Protein AF-A0A9D1I3P9-F1 (afdb_monomer)

Structure (mmCIF, N/CA/C/O backbone):
data_AF-A0A9D1I3P9-F1
#
_entry.id   AF-A0A9D1I3P9-F1
#
loop_
_atom_site.group_PDB
_atom_site.id
_atom_site.type_symbol
_atom_site.label_atom_id
_atom_site.label_alt_id
_atom_site.label_comp_id
_atom_site.label_asym_id
_atom_site.label_entity_id
_atom_site.label_seq_id
_atom_site.pdbx_PDB_ins_code
_atom_site.Cartn_x
_atom_site.Cartn_y
_atom_site.Cartn_z
_atom_site.occupancy
_atom_site.B_iso_or_equiv
_atom_site.auth_seq_id
_atom_site.auth_comp_id
_atom_site.auth_asym_id
_atom_site.auth_atom_id
_atom_site.pdbx_PDB_model_num
ATOM 1 N N . MET A 1 1 ? -16.041 -28.653 21.728 1.00 76.50 1 MET A N 1
ATOM 2 C CA . MET A 1 1 ? -14.945 -28.643 22.727 1.00 76.50 1 MET A CA 1
ATOM 3 C C . MET A 1 1 ? -15.223 -27.530 23.722 1.00 76.50 1 MET A C 1
ATOM 5 O O . MET A 1 1 ? -15.508 -26.423 23.285 1.00 76.50 1 MET A O 1
ATOM 9 N N . THR A 1 2 ? -15.196 -27.810 25.022 1.00 87.06 2 THR A N 1
ATOM 10 C CA . THR A 1 2 ? -15.455 -26.803 26.064 1.00 87.06 2 THR A CA 1
ATOM 11 C C . THR A 1 2 ? -14.180 -26.018 26.360 1.00 87.06 2 THR A C 1
ATOM 13 O O . THR A 1 2 ? -13.112 -26.609 26.495 1.00 87.06 2 THR A O 1
ATOM 16 N N . MET A 1 3 ? -14.285 -24.696 26.446 1.00 88.31 3 MET A N 1
ATOM 17 C CA . MET A 1 3 ? -13.197 -23.778 26.776 1.00 88.31 3 MET A CA 1
ATOM 18 C C . MET A 1 3 ? -13.404 -23.221 28.180 1.00 88.31 3 MET A C 1
ATOM 20 O O . MET A 1 3 ? -14.520 -22.846 28.537 1.00 88.31 3 MET A O 1
ATOM 24 N N . THR A 1 4 ? -12.328 -23.121 28.958 1.00 92.00 4 THR A N 1
ATOM 25 C CA . THR A 1 4 ? -12.325 -22.435 30.257 1.00 92.00 4 THR A CA 1
ATOM 26 C C . THR A 1 4 ? -11.797 -21.018 30.076 1.00 92.00 4 THR A C 1
ATOM 28 O O . THR A 1 4 ? -10.795 -20.802 29.395 1.00 92.00 4 THR A O 1
ATOM 31 N N . ARG A 1 5 ? -12.462 -20.035 30.684 1.00 89.06 5 ARG A N 1
ATOM 32 C CA . ARG A 1 5 ? -12.082 -18.624 30.615 1.00 89.06 5 ARG A CA 1
ATOM 33 C C . ARG A 1 5 ? -12.236 -17.944 31.964 1.00 89.06 5 ARG A C 1
ATOM 35 O O . ARG A 1 5 ? -13.214 -18.154 32.675 1.00 89.06 5 ARG A O 1
ATOM 42 N N . LYS A 1 6 ? -11.289 -17.063 32.276 1.00 93.00 6 LYS A N 1
ATOM 43 C CA . LYS A 1 6 ? -11.335 -16.181 33.441 1.00 93.00 6 LYS A CA 1
ATOM 44 C C . LYS A 1 6 ? -11.937 -14.832 33.051 1.00 93.00 6 LYS A C 1
ATOM 46 O O . LYS A 1 6 ? -11.441 -14.171 32.143 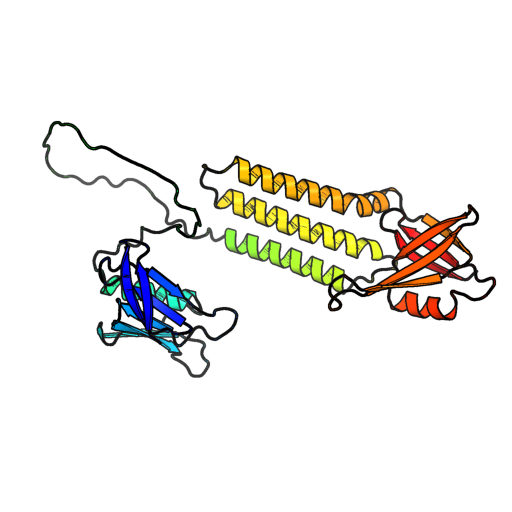1.00 93.00 6 LYS A O 1
ATOM 51 N N . CYS A 1 7 ? -13.009 -14.430 33.729 1.00 89.31 7 CYS A N 1
ATOM 52 C CA . CYS A 1 7 ? -13.694 -13.164 33.481 1.00 89.31 7 CYS A CA 1
ATOM 53 C C . CYS A 1 7 ? -12.759 -11.967 33.698 1.00 89.31 7 CYS A C 1
ATOM 55 O O . CYS A 1 7 ? -12.186 -11.820 34.780 1.00 89.31 7 CYS A O 1
ATOM 57 N N . ARG A 1 8 ? -12.694 -11.054 32.722 1.00 88.75 8 ARG A N 1
ATOM 58 C CA . ARG A 1 8 ? -11.855 -9.842 32.769 1.00 88.75 8 ARG A CA 1
ATOM 59 C C . ARG A 1 8 ? -12.300 -8.809 33.810 1.00 88.75 8 ARG A C 1
ATOM 61 O O . ARG A 1 8 ? -11.549 -7.888 34.101 1.00 88.75 8 ARG A O 1
ATOM 68 N N . PHE A 1 9 ? -13.509 -8.944 34.362 1.00 89.00 9 PHE A N 1
ATOM 69 C CA . PHE A 1 9 ? -14.097 -7.965 35.290 1.00 89.00 9 PHE A CA 1
ATOM 70 C C . PHE A 1 9 ? -14.047 -8.387 36.754 1.00 89.00 9 PHE A C 1
ATOM 72 O O . PHE A 1 9 ? -13.808 -7.552 37.615 1.00 89.00 9 PHE A O 1
ATOM 79 N N . CYS A 1 10 ? -14.314 -9.660 37.053 1.00 90.50 10 CYS A N 1
ATOM 80 C CA . CYS A 1 10 ? -14.396 -10.150 38.435 1.00 90.50 10 CYS A CA 1
ATOM 81 C C . CYS A 1 10 ? -13.489 -11.352 38.713 1.00 90.50 10 CYS A C 1
ATOM 83 O O . CYS A 1 10 ? -13.579 -11.942 39.787 1.00 90.50 10 CYS A O 1
ATOM 85 N N . GLY A 1 11 ? -12.677 -11.767 37.734 1.00 89.38 11 GLY A N 1
ATOM 86 C CA . GLY A 1 11 ? -11.730 -12.872 37.874 1.00 89.38 11 GLY A CA 1
ATOM 87 C C . GLY A 1 11 ? -12.364 -14.257 38.022 1.00 89.38 11 GLY A C 1
ATOM 88 O O . GLY A 1 11 ? -11.644 -15.217 38.259 1.00 89.38 11 GLY A O 1
ATOM 89 N N . THR A 1 12 ? -13.688 -14.383 37.902 1.00 92.06 12 THR A N 1
ATOM 90 C CA . THR A 1 12 ? -14.383 -15.673 38.009 1.00 92.06 12 THR A CA 1
ATOM 91 C C . THR A 1 12 ? -14.130 -16.524 36.781 1.00 92.06 12 THR A C 1
ATOM 93 O O . THR A 1 12 ? -14.321 -16.056 35.659 1.00 92.06 12 THR A O 1
ATOM 96 N N . GLU A 1 13 ? -13.738 -17.771 37.002 1.00 93.81 13 GLU A N 1
ATOM 97 C CA . GLU A 1 13 ? -13.575 -18.760 35.946 1.00 93.81 13 GLU A CA 1
ATOM 98 C C . GLU A 1 13 ? -14.920 -19.381 35.580 1.00 93.81 13 GLU A C 1
ATOM 100 O O . GLU A 1 13 ? -15.750 -19.681 36.439 1.00 93.81 13 GLU A O 1
ATOM 105 N N . TYR A 1 14 ? -15.158 -19.524 34.284 1.00 93.06 14 TYR A N 1
ATOM 106 C CA . TYR A 1 14 ? -16.355 -20.141 33.743 1.00 93.06 14 TYR A CA 1
ATOM 107 C C . TYR A 1 14 ? -16.028 -20.850 32.430 1.00 93.06 14 TYR A C 1
ATOM 109 O O . TYR A 1 14 ? -15.010 -20.587 31.790 1.00 93.06 14 TYR A O 1
ATOM 117 N N . GLN A 1 15 ? -16.900 -21.772 32.043 1.00 92.44 15 GLN A N 1
ATOM 118 C CA . GLN A 1 15 ? -16.740 -22.584 30.843 1.00 92.44 15 GLN A CA 1
ATOM 119 C C . GLN A 1 15 ? -17.798 -22.230 29.808 1.00 92.44 15 GLN A C 1
ATOM 121 O O . GLN A 1 15 ? -18.896 -21.853 30.195 1.00 92.44 15 GLN A O 1
ATOM 126 N N . TYR A 1 16 ? -17.483 -22.377 28.524 1.00 90.94 16 TYR A N 1
ATOM 127 C CA . TYR A 1 16 ? -18.416 -22.227 27.403 1.00 90.94 16 TYR A CA 1
ATOM 128 C C . TYR A 1 16 ? -18.004 -23.160 26.255 1.00 90.94 16 TYR A C 1
ATOM 130 O O . TYR A 1 16 ? -16.871 -23.645 26.224 1.00 90.94 16 TYR A O 1
ATOM 138 N N . GLU A 1 17 ? -18.897 -23.444 25.308 1.00 89.56 17 GLU A N 1
ATOM 139 C CA . GLU A 1 17 ? -18.523 -24.245 24.135 1.00 89.56 17 GLU A CA 1
ATOM 140 C C . GLU A 1 17 ? -17.781 -23.396 23.102 1.00 89.56 17 GLU A C 1
ATOM 142 O O . GLU A 1 17 ? -18.234 -22.311 22.737 1.00 89.56 17 GLU A O 1
ATOM 147 N N . ASN A 1 18 ? -16.666 -23.919 22.589 1.00 86.06 18 ASN A N 1
ATOM 148 C CA . ASN A 1 18 ? -15.940 -23.289 21.497 1.00 86.06 18 ASN A CA 1
ATOM 149 C C . ASN A 1 18 ? -16.794 -23.271 20.223 1.00 86.06 18 ASN A C 1
ATOM 151 O O . ASN A 1 18 ? -17.285 -24.319 19.791 1.00 86.06 18 ASN A O 1
ATOM 155 N N . PHE A 1 19 ? -16.937 -22.096 19.619 1.00 87.38 19 PHE A N 1
ATOM 156 C CA . PHE A 1 19 ? -17.659 -21.887 18.371 1.00 87.38 19 PHE A CA 1
ATOM 157 C C . PHE A 1 19 ? -17.029 -20.705 17.613 1.00 87.38 19 PHE A C 1
ATOM 159 O O . PHE A 1 19 ? -16.582 -19.771 18.284 1.00 87.38 19 PHE A O 1
ATOM 166 N N . PRO A 1 20 ? -17.005 -20.705 16.262 1.00 85.06 20 PRO A N 1
ATOM 167 C CA . PRO A 1 20 ? -16.367 -19.642 15.471 1.00 85.06 20 PRO A CA 1
ATOM 168 C C . PRO A 1 20 ? -16.851 -18.231 15.825 1.00 85.06 20 PRO A C 1
ATOM 170 O O . PRO A 1 20 ? -16.055 -17.315 16.024 1.00 85.06 20 PRO A O 1
ATOM 173 N N . ASN A 1 21 ? -18.169 -18.079 15.997 1.00 91.69 21 ASN A N 1
ATOM 174 C CA . ASN A 1 21 ? -18.783 -16.835 16.446 1.00 91.69 21 ASN A CA 1
ATOM 175 C C . ASN A 1 21 ? -19.467 -17.059 17.797 1.00 91.69 21 ASN A C 1
ATOM 177 O O . ASN A 1 21 ? -20.471 -17.773 17.895 1.00 91.69 21 ASN A O 1
ATOM 181 N N . VAL A 1 22 ? -18.945 -16.443 18.854 1.00 93.75 22 VAL A N 1
ATOM 182 C CA . VAL A 1 22 ? -19.446 -16.641 20.216 1.00 93.75 22 VAL A CA 1
ATOM 183 C C . VAL A 1 22 ? -19.371 -15.368 21.052 1.00 93.75 22 VAL A C 1
ATOM 185 O O . VAL A 1 22 ? -18.371 -14.651 21.060 1.00 93.75 22 VAL A O 1
ATOM 188 N N . ILE A 1 23 ? -20.439 -15.108 21.799 1.00 94.50 23 ILE A N 1
ATOM 189 C CA . ILE A 1 23 ? -20.523 -14.060 22.816 1.00 94.50 23 ILE A CA 1
ATOM 190 C C . ILE A 1 23 ? -20.647 -14.741 24.176 1.00 94.50 23 ILE A C 1
ATOM 192 O O . ILE A 1 23 ? -21.452 -15.656 24.343 1.00 94.50 23 ILE A O 1
ATOM 196 N N . THR A 1 24 ? -19.882 -14.294 25.169 1.00 94.19 24 THR A N 1
ATOM 197 C CA . THR A 1 24 ? -19.977 -14.824 26.534 1.00 94.19 24 THR A CA 1
ATOM 198 C C . THR A 1 24 ? -20.226 -13.721 27.555 1.00 94.19 24 THR A C 1
ATOM 200 O O . THR A 1 24 ? -19.611 -12.651 27.540 1.00 94.19 24 THR A O 1
ATOM 203 N N . PHE A 1 25 ? -21.116 -14.018 28.493 1.00 94.06 25 PHE A N 1
ATOM 204 C CA . PHE A 1 25 ? -21.402 -13.241 29.685 1.00 94.06 25 PHE A CA 1
ATOM 205 C C . PHE A 1 25 ? -20.890 -13.990 30.909 1.00 94.06 25 PHE A C 1
ATOM 207 O O . PHE A 1 25 ? -21.045 -15.209 31.034 1.00 94.06 25 PHE A O 1
ATOM 214 N N . CYS A 1 26 ? -20.285 -13.256 31.840 1.00 92.69 26 CYS A N 1
ATOM 215 C CA . CYS A 1 26 ? -19.830 -13.851 33.085 1.00 92.69 26 CYS A CA 1
ATOM 216 C C . CYS A 1 26 ? -21.035 -14.265 33.948 1.00 92.69 26 CYS A C 1
ATOM 218 O O . CYS A 1 26 ? -21.882 -13.418 34.230 1.00 92.69 26 CYS A O 1
ATOM 220 N N . PRO A 1 27 ? -21.097 -15.505 34.463 1.00 92.62 27 PRO A N 1
ATOM 221 C CA . PRO A 1 27 ? -22.217 -15.943 35.298 1.00 92.62 27 PRO A CA 1
ATOM 222 C C . 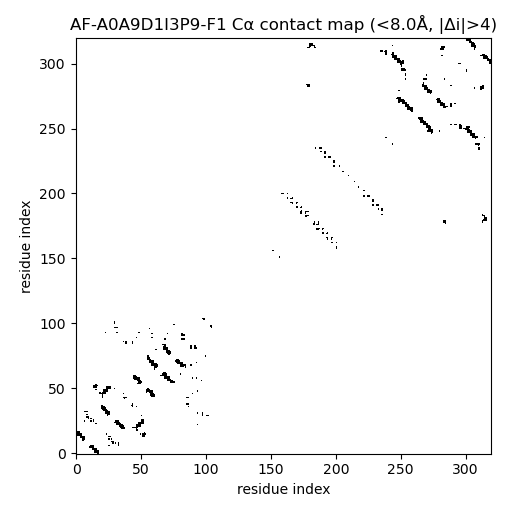PRO A 1 27 ? -22.282 -15.213 36.650 1.00 92.62 27 PRO A C 1
ATOM 224 O O . PRO A 1 27 ? -23.353 -15.118 37.241 1.00 92.62 27 PRO A O 1
ATOM 227 N N . LYS A 1 28 ? -21.153 -14.670 37.137 1.00 90.50 28 LYS A N 1
ATOM 228 C CA . LYS A 1 28 ? -21.083 -13.952 38.419 1.00 90.50 28 LYS A CA 1
ATOM 229 C C . LYS A 1 28 ? -21.436 -12.475 38.280 1.00 90.50 28 LYS A C 1
ATOM 231 O O . LYS A 1 28 ? -22.394 -12.015 38.884 1.00 90.50 28 LYS A O 1
ATOM 236 N N . CYS A 1 29 ? -20.656 -11.720 37.506 1.00 89.81 29 CYS A N 1
ATOM 237 C CA . CYS A 1 29 ? -20.856 -10.273 37.391 1.00 89.81 29 CYS A CA 1
ATOM 238 C C . CYS A 1 29 ? -21.799 -9.872 36.256 1.00 89.81 29 CYS A C 1
ATOM 240 O O . CYS A 1 29 ? -22.045 -8.681 36.096 1.00 89.81 29 CYS A O 1
ATOM 242 N N . ARG A 1 30 ? -22.287 -10.832 35.452 1.00 88.69 30 ARG A N 1
ATOM 243 C CA . ARG A 1 30 ? -23.269 -10.638 34.367 1.00 88.69 30 ARG A CA 1
ATOM 244 C C . ARG A 1 30 ? -22.845 -9.671 33.257 1.00 88.69 30 ARG A C 1
ATOM 246 O O . ARG A 1 30 ? -23.585 -9.420 32.315 1.00 88.69 30 ARG A O 1
ATOM 253 N N . LYS A 1 31 ? -21.612 -9.176 33.329 1.00 89.06 31 LYS A N 1
ATOM 254 C CA . LYS A 1 31 ? -20.967 -8.340 32.327 1.00 89.06 31 LYS A CA 1
ATOM 255 C C . LYS A 1 31 ? -20.565 -9.203 31.124 1.00 89.06 31 LYS A C 1
ATOM 257 O O . LYS A 1 31 ? -20.038 -10.303 31.307 1.00 89.06 31 LYS A O 1
ATOM 262 N N . GLN A 1 32 ? -20.757 -8.678 29.912 1.00 92.69 32 GLN A N 1
ATOM 263 C CA . GLN A 1 32 ? -20.197 -9.274 28.696 1.00 92.69 32 GLN A CA 1
ATOM 264 C C . GLN A 1 32 ? -18.675 -9.347 28.829 1.00 92.69 32 GLN A C 1
ATOM 266 O O . GLN A 1 32 ? -18.030 -8.336 29.129 1.00 92.69 32 GLN A O 1
ATOM 271 N N . ASP A 1 33 ? -18.114 -10.537 28.640 1.00 89.88 33 ASP A N 1
ATOM 272 C CA . ASP A 1 33 ? -16.693 -10.815 28.826 1.00 89.88 33 ASP A CA 1
ATOM 273 C C . ASP A 1 33 ? -15.962 -11.152 27.525 1.00 89.88 33 ASP A C 1
ATOM 275 O O . ASP A 1 33 ? -14.783 -10.814 27.398 1.00 89.88 33 ASP A O 1
ATOM 279 N N . LEU A 1 34 ? -16.630 -11.744 26.538 1.00 90.00 34 LEU A N 1
ATOM 280 C CA . LEU A 1 34 ? -16.058 -12.007 25.218 1.00 90.00 34 LEU A CA 1
ATOM 281 C C . LEU A 1 34 ? -17.097 -11.760 24.127 1.00 90.00 34 LEU A C 1
ATOM 283 O O . LEU A 1 34 ? -18.273 -12.066 24.296 1.00 90.00 34 LEU A O 1
ATOM 287 N N . LEU A 1 35 ? -16.627 -11.232 23.004 1.00 90.50 35 LEU A N 1
ATOM 288 C 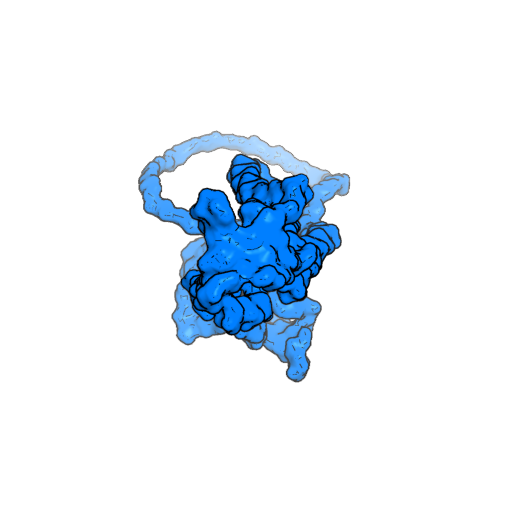CA . LEU A 1 35 ? -17.254 -11.366 21.699 1.00 90.50 35 LEU A CA 1
ATOM 289 C C . LEU A 1 35 ? -16.130 -11.791 20.759 1.00 90.50 35 LEU A C 1
ATOM 291 O O . LEU A 1 35 ? -15.127 -11.088 20.643 1.00 90.50 35 LEU A O 1
ATOM 295 N N . MET A 1 36 ? -16.269 -12.971 20.176 1.00 87.12 36 MET A N 1
ATOM 296 C CA . MET A 1 36 ? -15.350 -13.542 19.203 1.00 87.12 36 MET A CA 1
ATOM 297 C C . MET A 1 36 ? -16.133 -13.783 17.919 1.00 87.12 36 MET A C 1
ATOM 299 O O . MET A 1 36 ? -17.230 -14.336 17.966 1.00 87.12 36 MET A O 1
ATOM 303 N N . CYS A 1 37 ? -15.592 -13.321 16.796 1.00 85.19 37 CYS A N 1
ATOM 304 C CA . CYS A 1 37 ? -16.190 -13.486 15.481 1.00 85.19 37 CYS A CA 1
ATOM 305 C C . CYS A 1 37 ? -15.082 -13.571 14.431 1.00 85.19 37 CYS A C 1
ATOM 307 O O . CYS A 1 37 ? -14.135 -12.784 14.477 1.00 85.19 37 CYS A O 1
ATOM 309 N N . GLU A 1 38 ? -15.220 -14.479 13.468 1.00 78.31 38 GLU A N 1
ATOM 310 C CA . GLU A 1 38 ? -14.299 -14.641 12.331 1.00 78.31 38 GLU A CA 1
ATOM 311 C C . GLU A 1 38 ? -14.550 -13.614 11.208 1.00 78.31 38 GLU A C 1
ATOM 313 O O . GLU A 1 38 ? -14.348 -13.886 10.021 1.00 78.31 38 GLU A O 1
ATOM 318 N N . TYR A 1 39 ? -15.012 -12.414 11.567 1.00 60.75 39 TYR A N 1
ATOM 319 C CA . TYR A 1 39 ? -15.316 -11.353 10.613 1.00 60.75 39 TYR A CA 1
ATOM 320 C C . TYR A 1 39 ? -14.088 -11.016 9.752 1.00 60.75 39 TYR A C 1
ATOM 322 O O . TYR A 1 39 ? -13.026 -10.671 10.273 1.00 60.75 39 TYR A O 1
ATOM 330 N N . GLY A 1 40 ? -14.244 -11.128 8.429 1.00 58.72 40 GLY A N 1
ATOM 331 C CA . GLY A 1 40 ? -13.170 -10.969 7.439 1.00 58.72 40 GLY A CA 1
ATOM 332 C C . GLY A 1 40 ? -12.614 -12.284 6.875 1.00 58.72 40 GLY A C 1
ATOM 333 O O . GLY A 1 40 ? -11.961 -12.246 5.837 1.00 58.72 40 GLY A O 1
ATOM 334 N N . TYR A 1 41 ? -12.918 -13.427 7.499 1.00 58.91 41 TYR A N 1
ATOM 335 C CA . TYR A 1 41 ? -12.529 -14.766 7.029 1.00 58.91 41 TYR A CA 1
ATOM 336 C C . TYR A 1 41 ? -13.729 -15.704 6.806 1.00 58.91 41 TYR A C 1
ATOM 338 O O . TYR A 1 41 ? -13.632 -16.625 5.999 1.00 58.91 41 TYR A O 1
ATOM 346 N N . GLY A 1 42 ? -14.871 -15.455 7.461 1.00 66.69 42 GLY A N 1
ATOM 347 C CA . GLY A 1 42 ? -16.081 -16.274 7.345 1.00 66.69 42 GLY A CA 1
ATOM 348 C C . GLY A 1 42 ? -17.384 -15.530 7.688 1.00 66.69 42 GLY A C 1
ATOM 349 O O . GLY A 1 42 ? -17.361 -14.331 7.989 1.00 66.69 42 GLY A O 1
ATOM 350 N N . PRO A 1 43 ? -18.544 -16.215 7.617 1.00 74.88 43 PRO A N 1
ATOM 351 C CA . PRO A 1 43 ? -19.842 -15.632 7.947 1.00 74.88 43 PRO A CA 1
ATOM 352 C C . PRO A 1 43 ? -19.953 -15.332 9.449 1.00 74.88 43 PRO A C 1
ATOM 354 O O . PRO A 1 43 ? -19.509 -16.112 10.289 1.00 74.88 43 PRO A O 1
ATOM 357 N N . VAL A 1 44 ? -20.591 -14.211 9.804 1.00 83.06 44 VAL A N 1
ATOM 358 C CA . VAL A 1 44 ? -20.755 -13.786 11.213 1.00 83.06 44 VAL A CA 1
ATOM 359 C C . VAL A 1 44 ? -21.862 -14.544 11.956 1.00 83.06 44 VAL A C 1
ATOM 361 O O . VAL A 1 44 ? -21.931 -14.505 13.184 1.00 83.06 44 VAL A O 1
ATOM 364 N N . ALA A 1 45 ? -22.736 -15.230 11.216 1.00 86.88 45 ALA A N 1
ATOM 365 C CA . ALA A 1 45 ? -23.793 -16.081 11.742 1.00 86.88 45 ALA A CA 1
ATOM 366 C C . ALA A 1 45 ? -23.601 -17.532 11.246 1.00 86.88 45 ALA A C 1
ATOM 368 O O . ALA A 1 45 ? -23.133 -17.733 10.126 1.00 86.88 45 ALA A O 1
ATOM 369 N N . PRO A 1 46 ? -23.960 -18.549 12.050 1.00 91.69 46 PRO A N 1
ATOM 370 C CA . PRO A 1 46 ? -24.598 -18.435 13.360 1.00 91.69 46 PRO A CA 1
ATOM 371 C C . PRO A 1 46 ? -23.633 -17.960 14.458 1.00 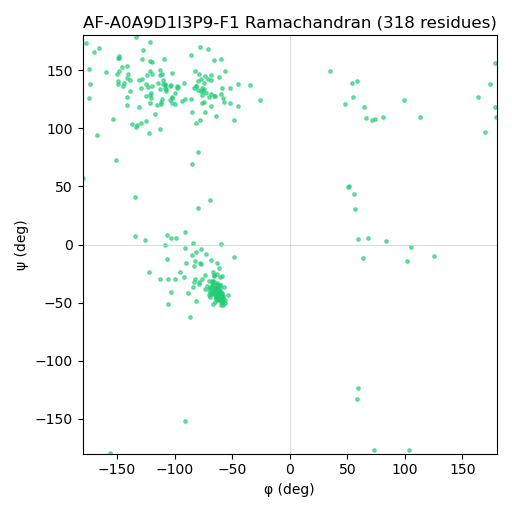91.69 46 PRO A C 1
ATOM 373 O O . PRO A 1 46 ? -22.459 -18.326 14.453 1.00 91.69 46 PRO A O 1
ATOM 376 N N . CYS A 1 47 ? -24.133 -17.172 15.413 1.00 94.50 47 CYS A N 1
ATOM 377 C CA . CYS A 1 47 ? -23.390 -16.752 16.606 1.00 94.50 47 CYS A CA 1
ATOM 378 C C . CYS A 1 47 ? -24.121 -17.187 17.879 1.00 94.50 47 CYS A C 1
A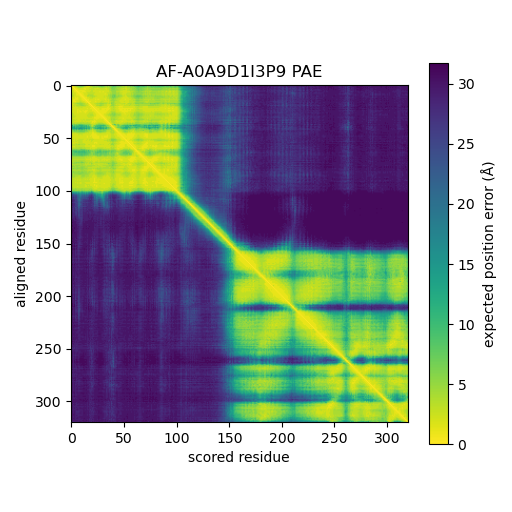TOM 380 O O . CYS A 1 47 ? -25.314 -16.932 18.038 1.00 94.50 47 CYS A O 1
ATOM 382 N N . ARG A 1 48 ? -23.410 -17.855 18.791 1.00 94.81 48 ARG A N 1
ATOM 383 C CA . ARG A 1 48 ? -23.968 -18.374 20.049 1.00 94.81 48 ARG A CA 1
ATOM 384 C C . ARG A 1 48 ? -23.685 -17.423 21.206 1.00 94.81 48 ARG A C 1
ATOM 386 O O . ARG A 1 48 ? -22.559 -16.957 21.356 1.00 94.81 48 ARG A O 1
ATOM 393 N N . ILE A 1 49 ? -24.678 -17.176 22.054 1.00 95.50 49 ILE A N 1
ATOM 394 C CA . ILE A 1 49 ? -24.555 -16.313 23.233 1.00 95.50 49 ILE A CA 1
ATOM 395 C C . ILE A 1 49 ? -24.670 -17.158 24.500 1.00 95.50 49 ILE A C 1
ATOM 397 O O . ILE A 1 49 ? -25.702 -17.785 24.731 1.00 95.50 49 ILE A O 1
ATOM 401 N N . TYR A 1 50 ? -23.637 -17.139 25.340 1.00 94.88 50 TYR A N 1
ATOM 402 C CA . TYR A 1 50 ? -23.569 -17.908 26.583 1.00 94.88 50 TYR A CA 1
ATOM 403 C C . TYR A 1 50 ? -23.583 -17.027 27.835 1.00 94.88 50 TYR A C 1
ATOM 405 O O . TYR A 1 50 ? -22.970 -15.961 27.859 1.00 94.88 50 TYR A O 1
ATOM 413 N N . LEU A 1 51 ? -24.201 -17.515 28.911 1.00 92.31 51 LEU A N 1
ATOM 414 C CA . LEU A 1 51 ? -24.032 -17.034 30.283 1.00 92.31 51 LEU A CA 1
ATOM 415 C C . LEU A 1 51 ? -23.335 -18.130 31.094 1.00 92.31 51 LEU A C 1
ATOM 417 O O . LEU A 1 51 ? -23.951 -19.107 31.522 1.00 92.31 51 LEU A O 1
ATOM 421 N N . GLY A 1 52 ? -22.021 -18.005 31.279 1.00 90.12 52 GLY A N 1
ATOM 422 C CA . GLY A 1 52 ? -21.217 -19.143 31.722 1.00 90.12 52 GLY A CA 1
ATOM 423 C C . GLY A 1 52 ? -21.327 -20.300 30.724 1.00 90.12 52 GLY A C 1
ATOM 424 O O . GLY A 1 52 ? -21.071 -20.106 29.541 1.00 90.12 52 GLY A O 1
ATOM 425 N N . LYS A 1 53 ? -21.742 -21.479 31.205 1.00 92.12 53 LYS A N 1
ATOM 426 C CA . LYS A 1 53 ? -21.919 -22.693 30.385 1.00 92.12 53 LYS A CA 1
ATOM 427 C C . LYS A 1 53 ? -23.272 -22.781 29.678 1.00 92.12 53 LYS A C 1
ATOM 429 O O . LYS A 1 53 ? -23.494 -23.689 28.888 1.00 92.12 53 LYS A O 1
ATOM 434 N N . GLU A 1 54 ? -24.197 -21.890 30.011 1.00 93.38 54 GLU A N 1
ATOM 435 C CA . GLU A 1 54 ? -25.576 -21.951 29.541 1.00 93.38 54 GLU A CA 1
ATOM 436 C C . GLU A 1 54 ? -25.736 -21.158 28.244 1.00 93.38 54 GLU A C 1
ATOM 438 O O . GLU A 1 54 ? -25.407 -19.973 28.210 1.00 93.38 54 GLU A O 1
ATOM 443 N N . LEU A 1 55 ? -26.254 -21.788 27.187 1.00 93.88 55 LEU A N 1
ATOM 444 C CA . LEU A 1 55 ? -26.623 -21.096 25.953 1.00 93.88 55 LEU A CA 1
ATOM 445 C C . LEU A 1 55 ? -27.908 -20.297 26.195 1.00 93.88 55 LEU A C 1
ATOM 447 O O . LEU A 1 55 ? -28.969 -20.869 26.429 1.00 93.88 55 LEU A O 1
ATOM 451 N N . ILE A 1 56 ? -27.812 -18.974 26.128 1.00 94.81 56 ILE A N 1
ATOM 452 C CA . ILE A 1 56 ? -28.928 -18.061 26.396 1.00 94.81 56 ILE A CA 1
ATOM 453 C C . ILE A 1 56 ? -29.483 -17.408 25.134 1.00 94.81 56 ILE A C 1
ATOM 455 O O . ILE A 1 56 ? -30.562 -16.826 25.190 1.00 94.81 56 ILE A O 1
ATOM 459 N N . GLY A 1 57 ? -28.792 -17.497 24.000 1.00 95.25 57 GLY A N 1
ATOM 460 C CA . GLY A 1 57 ? -29.318 -16.985 22.743 1.00 95.25 57 GLY A CA 1
ATOM 461 C C . GLY A 1 57 ? -28.501 -17.377 21.521 1.00 95.25 57 GLY A C 1
ATOM 462 O O . GLY A 1 57 ? -27.371 -17.856 21.630 1.00 95.25 57 GLY A O 1
ATOM 463 N N . LEU A 1 58 ? -29.100 -17.177 20.355 1.00 96.06 58 LEU A N 1
ATOM 464 C CA . LEU A 1 58 ? -28.549 -17.514 19.054 1.00 96.06 58 LEU A CA 1
ATOM 465 C C . LEU A 1 58 ? -28.856 -16.381 18.073 1.00 96.06 58 LEU A C 1
ATOM 467 O O . LEU A 1 58 ? -29.990 -15.918 17.989 1.00 96.06 58 LEU A O 1
ATOM 471 N N . VAL A 1 59 ? -27.848 -15.946 17.326 1.00 95.62 59 VAL A N 1
ATOM 472 C CA . VAL A 1 59 ? -28.021 -15.050 16.180 1.00 95.62 59 VAL A CA 1
ATOM 473 C C . VAL A 1 59 ? -27.912 -15.876 14.906 1.00 95.62 59 VAL A C 1
ATOM 475 O O . VAL A 1 59 ? -26.923 -16.587 14.715 1.00 95.62 59 VAL A O 1
ATOM 478 N N . THR A 1 60 ? -28.921 -15.787 14.045 1.00 94.12 60 THR A N 1
ATOM 479 C CA . THR A 1 60 ? -29.001 -16.471 12.744 1.00 94.12 60 THR A CA 1
ATOM 480 C C . THR A 1 60 ? -29.448 -15.504 11.646 1.00 94.12 60 THR A C 1
ATOM 482 O O . THR A 1 60 ? -29.683 -14.325 11.918 1.00 94.12 60 THR A O 1
ATOM 485 N N . TYR A 1 61 ? -29.527 -15.983 10.404 1.00 91.44 61 TYR A N 1
ATOM 486 C CA . TYR A 1 61 ? -30.129 -15.236 9.302 1.00 91.44 61 TYR A CA 1
ATOM 487 C C . TYR A 1 61 ? -31.657 -15.378 9.325 1.00 91.44 61 TYR A C 1
ATOM 489 O O . TYR A 1 61 ? -32.175 -16.472 9.543 1.00 91.44 61 TYR A O 1
ATOM 497 N N . ASP A 1 62 ? -32.369 -14.272 9.111 1.00 89.75 62 ASP A N 1
ATOM 498 C CA . ASP A 1 62 ? -33.837 -14.237 9.006 1.00 89.75 62 ASP A CA 1
ATOM 499 C C . ASP A 1 62 ? -34.322 -14.616 7.597 1.00 89.75 62 ASP A C 1
ATOM 501 O O . ASP A 1 62 ? -35.416 -15.145 7.416 1.00 89.75 62 ASP A O 1
ATOM 505 N N . ASP A 1 63 ? -33.504 -14.330 6.586 1.00 84.25 63 ASP A N 1
ATOM 506 C CA . ASP A 1 63 ? -33.797 -14.492 5.168 1.00 84.25 63 ASP A CA 1
ATOM 507 C C . ASP A 1 63 ? -32.827 -15.459 4.475 1.00 84.25 63 ASP A C 1
ATOM 509 O O . ASP A 1 63 ? -31.690 -15.660 4.903 1.00 84.25 63 ASP A O 1
ATOM 513 N N . LYS A 1 64 ? -33.279 -16.035 3.352 1.00 80.44 64 LYS A N 1
ATOM 514 C CA . LYS A 1 64 ? -32.471 -16.955 2.532 1.00 80.44 64 LYS A CA 1
ATOM 515 C C . LYS A 1 64 ? -31.268 -16.273 1.877 1.00 80.44 64 LYS A C 1
ATOM 517 O O . LYS A 1 64 ? -30.277 -16.943 1.614 1.00 80.44 64 LYS A O 1
ATOM 522 N N . ASP A 1 65 ? -31.357 -14.964 1.650 1.00 80.31 65 ASP A N 1
ATOM 523 C CA . ASP A 1 65 ? -30.303 -14.167 1.018 1.00 80.31 65 ASP A CA 1
ATOM 524 C C . ASP A 1 65 ? -29.229 -13.708 2.022 1.00 80.31 65 ASP A C 1
ATOM 526 O O . ASP A 1 65 ? -28.270 -13.034 1.646 1.00 80.31 65 ASP A O 1
ATOM 530 N N . HIS A 1 66 ? -29.361 -14.092 3.300 1.00 83.25 66 HIS A N 1
ATOM 531 C CA . HIS A 1 66 ? -28.407 -13.806 4.374 1.00 83.25 66 HIS A CA 1
ATOM 532 C C . HIS A 1 66 ? -28.120 -12.306 4.578 1.00 83.25 66 HIS A C 1
ATOM 534 O O . HIS A 1 66 ? -27.025 -11.916 4.997 1.00 83.25 66 HIS A O 1
ATOM 540 N N . THR A 1 67 ? -29.106 -11.448 4.300 1.00 79.88 67 THR A N 1
ATOM 541 C CA . THR A 1 67 ? -28.970 -9.989 4.414 1.00 79.88 67 THR A CA 1
ATOM 542 C C . THR A 1 67 ? -29.463 -9.447 5.754 1.00 79.88 67 THR A C 1
ATOM 544 O O . THR A 1 67 ? -29.013 -8.386 6.195 1.00 79.88 67 THR A O 1
ATOM 547 N N . ARG A 1 68 ? -30.360 -10.171 6.432 1.00 88.06 68 ARG A N 1
ATOM 548 C CA . ARG A 1 68 ? -30.995 -9.768 7.690 1.00 88.06 68 ARG A CA 1
ATOM 549 C C . ARG A 1 68 ? -30.684 -10.767 8.789 1.00 88.06 68 ARG A C 1
ATOM 551 O O . ARG A 1 68 ? -30.763 -11.979 8.610 1.00 88.06 68 ARG A O 1
ATOM 558 N N . TYR A 1 69 ? -30.360 -10.237 9.960 1.00 92.06 69 TYR A N 1
ATOM 559 C CA . TYR A 1 69 ? -30.024 -11.037 11.128 1.00 92.06 69 TYR A CA 1
ATOM 560 C C . TYR A 1 69 ? -31.200 -11.082 12.093 1.00 92.06 69 TYR A C 1
ATOM 562 O O . TYR A 1 69 ? -31.942 -10.113 12.249 1.00 92.06 69 TYR A O 1
ATOM 570 N N . ARG A 1 70 ? -31.339 -12.202 12.788 1.00 94.12 70 ARG A N 1
ATOM 571 C CA . ARG A 1 70 ? -32.347 -12.419 13.817 1.00 94.12 70 ARG A CA 1
ATOM 572 C C . ARG A 1 70 ? -31.678 -12.937 15.076 1.00 94.12 70 ARG A C 1
ATOM 574 O O . ARG A 1 70 ? -30.838 -13.831 15.017 1.00 94.12 70 ARG A O 1
ATOM 581 N N . PHE A 1 71 ? -32.060 -12.362 16.208 1.00 96.12 71 PHE A N 1
ATOM 582 C CA . PHE A 1 71 ? -31.687 -12.828 17.532 1.00 96.12 71 PHE A CA 1
ATOM 583 C C . PHE A 1 71 ? -32.846 -13.592 18.167 1.00 96.12 71 PHE A C 1
ATOM 585 O O . PHE A 1 71 ? -33.959 -13.071 18.293 1.00 96.12 71 PHE A O 1
ATOM 592 N N . ASP A 1 72 ? -32.544 -14.807 18.608 1.00 94.19 72 ASP A N 1
ATOM 593 C CA . ASP A 1 72 ? -33.456 -15.689 19.314 1.00 94.19 72 ASP A CA 1
ATOM 594 C C . ASP A 1 72 ? -32.902 -16.042 20.691 1.00 94.19 72 ASP A C 1
ATOM 596 O O . ASP A 1 72 ? -31.793 -16.559 20.828 1.00 94.19 72 ASP A O 1
ATOM 600 N N . SER A 1 73 ? -33.698 -15.812 21.728 1.00 94.19 73 SER A N 1
ATOM 601 C CA . SER A 1 73 ? -33.425 -16.272 23.084 1.00 94.19 73 SER A CA 1
ATOM 602 C C . SER A 1 73 ? -34.645 -16.994 23.623 1.00 94.19 73 SER A C 1
ATOM 604 O O . SER A 1 73 ? -35.615 -16.365 24.042 1.00 94.19 73 SER A O 1
ATOM 606 N N . MET A 1 74 ? -34.574 -18.324 23.672 1.00 86.06 74 MET A N 1
ATOM 607 C CA . MET A 1 74 ? -35.637 -19.138 24.272 1.00 86.06 74 MET A CA 1
ATOM 608 C C . MET A 1 74 ? -35.779 -18.842 25.769 1.00 86.06 74 MET A C 1
ATOM 610 O O . MET A 1 74 ? -36.886 -18.769 26.289 1.00 86.06 74 MET A O 1
ATOM 614 N N . LYS A 1 75 ? -34.655 -18.603 26.458 1.00 88.31 75 LYS A N 1
ATOM 615 C CA . LYS A 1 75 ? -34.628 -18.322 27.898 1.00 88.31 75 LYS A CA 1
ATOM 616 C C . LYS A 1 75 ? -35.388 -17.049 28.272 1.00 88.31 75 LYS A C 1
ATOM 618 O O . LYS A 1 75 ? -36.049 -17.018 29.305 1.00 88.31 75 LYS A O 1
ATOM 623 N N . TYR A 1 76 ? -35.268 -16.006 27.455 1.00 89.38 76 TYR A N 1
ATOM 624 C CA . TYR A 1 76 ? -35.909 -14.714 27.701 1.00 89.38 76 TYR A CA 1
ATOM 625 C C . TYR A 1 76 ? -37.157 -14.489 26.834 1.00 89.38 76 TYR A C 1
ATOM 627 O O . TYR A 1 76 ? -37.733 -13.407 26.886 1.00 89.38 76 TYR A O 1
ATOM 635 N N . ASN A 1 77 ? -37.578 -15.500 26.062 1.00 89.94 77 ASN A N 1
ATOM 636 C CA . ASN A 1 77 ? -38.681 -15.441 25.099 1.00 89.94 77 ASN A CA 1
ATOM 637 C C . ASN A 1 77 ? -38.574 -14.249 24.125 1.00 89.94 77 ASN A C 1
ATOM 639 O O . ASN A 1 77 ? -39.511 -13.469 23.952 1.00 89.94 77 ASN A O 1
ATOM 643 N N . ILE A 1 78 ? -37.394 -14.081 23.522 1.00 91.19 78 ILE A N 1
ATOM 644 C CA . ILE A 1 78 ? -37.096 -12.995 22.581 1.00 91.19 78 ILE A CA 1
ATOM 645 C C . ILE A 1 78 ? -36.926 -13.590 21.192 1.00 91.19 78 ILE A C 1
ATOM 647 O O . ILE A 1 78 ? -36.064 -14.442 20.990 1.00 91.19 78 ILE A O 1
ATOM 651 N N . HIS A 1 79 ? -37.694 -13.076 20.238 1.00 93.31 79 HIS A N 1
ATOM 652 C CA . HIS A 1 79 ? -37.565 -13.378 18.817 1.00 93.31 79 HIS A CA 1
ATOM 653 C C . HIS A 1 79 ? -37.590 -12.057 18.063 1.00 93.31 79 HIS A C 1
ATOM 655 O O . HIS A 1 79 ? -38.638 -11.417 17.954 1.00 93.31 79 HIS A O 1
ATOM 661 N N . ARG A 1 80 ? -36.424 -11.581 17.623 1.00 91.75 80 ARG A N 1
ATOM 662 C CA . ARG A 1 80 ? -36.306 -10.222 17.094 1.00 91.75 80 ARG A CA 1
ATOM 663 C C . ARG A 1 80 ? -35.377 -10.157 15.896 1.00 91.75 80 ARG A C 1
ATOM 665 O O . ARG A 1 80 ? -34.213 -10.536 15.984 1.00 91.75 80 ARG A O 1
ATOM 672 N N . VAL A 1 81 ? -35.886 -9.590 14.806 1.00 93.50 81 VAL A N 1
ATOM 673 C CA . VAL A 1 81 ? -35.060 -9.169 13.672 1.00 93.50 81 VAL A CA 1
ATOM 674 C C . VAL A 1 81 ? -34.235 -7.959 14.104 1.00 93.50 81 VAL A C 1
ATOM 676 O O . VAL A 1 81 ? -34.765 -6.985 14.652 1.00 93.50 81 VAL A O 1
ATOM 679 N N . LEU A 1 82 ? -32.928 -8.063 13.910 1.00 92.75 82 LEU A N 1
ATOM 680 C CA . LEU A 1 82 ? -31.951 -7.042 14.253 1.00 92.75 82 LEU A CA 1
ATOM 681 C C . LEU A 1 82 ? -31.959 -5.951 13.182 1.00 92.75 82 LEU A C 1
ATOM 683 O O . LEU A 1 82 ? -32.222 -6.211 12.007 1.00 92.75 82 LEU A O 1
ATOM 687 N N . LYS A 1 83 ? -31.707 -4.713 13.601 1.00 90.81 83 LYS A N 1
ATOM 688 C CA . LYS A 1 83 ? -31.655 -3.560 12.692 1.00 90.81 83 LYS A CA 1
ATOM 689 C C . LYS A 1 83 ? -30.288 -3.441 12.033 1.00 90.81 83 LYS A C 1
ATOM 691 O O . LYS A 1 83 ? -30.191 -2.955 10.909 1.00 90.81 83 LYS A O 1
ATOM 696 N N . SER A 1 84 ? -29.254 -3.846 12.757 1.00 90.12 84 SER A N 1
ATOM 697 C CA . SER A 1 84 ? -27.869 -3.789 12.320 1.00 90.12 84 SER A CA 1
ATOM 698 C C . SER A 1 84 ? -27.470 -5.017 11.496 1.00 90.12 84 SER A C 1
ATOM 700 O O . SER A 1 84 ? -28.119 -6.063 11.531 1.00 90.12 84 SER A O 1
ATOM 702 N N . THR A 1 85 ? -26.360 -4.897 10.769 1.00 88.81 85 THR A N 1
ATOM 703 C CA . THR A 1 85 ? -25.778 -5.964 9.936 1.00 88.81 85 THR A CA 1
ATOM 704 C C . THR A 1 85 ? -24.347 -6.280 10.364 1.00 88.81 85 THR A C 1
ATOM 706 O O . THR A 1 85 ? -23.670 -5.426 10.932 1.00 88.81 85 THR A O 1
ATOM 709 N N . TYR A 1 86 ? -23.854 -7.477 10.036 1.00 87.31 86 TYR A N 1
ATOM 710 C CA . TYR A 1 86 ? -22.475 -7.901 10.308 1.00 87.31 86 TYR A CA 1
ATOM 711 C C . TYR A 1 86 ? -22.123 -7.843 11.809 1.00 87.31 86 TYR A C 1
ATOM 713 O O . TYR A 1 86 ? -22.890 -8.327 12.640 1.00 87.31 86 TYR A O 1
ATOM 721 N N . MET A 1 87 ? -20.971 -7.270 12.168 1.00 88.19 87 MET A N 1
ATOM 722 C CA . MET A 1 87 ? -20.523 -7.142 13.560 1.00 88.19 87 MET A CA 1
ATOM 723 C C . MET A 1 87 ? -21.490 -6.328 14.421 1.00 88.19 87 MET A C 1
ATOM 725 O O . MET A 1 87 ? -21.757 -6.710 15.560 1.00 88.19 87 MET A O 1
ATOM 729 N N . ASP A 1 88 ? -22.086 -5.277 13.859 1.00 89.38 88 ASP A N 1
ATOM 730 C CA . ASP A 1 88 ? -23.022 -4.410 14.579 1.00 89.38 88 ASP A CA 1
ATOM 731 C C . ASP A 1 88 ? -24.304 -5.168 14.972 1.00 89.38 88 ASP A C 1
ATOM 733 O O . ASP A 1 88 ? -24.937 -4.847 15.978 1.00 89.38 88 ASP A O 1
ATOM 737 N N . ALA A 1 89 ? -24.681 -6.210 14.219 1.00 90.69 89 ALA A N 1
ATOM 738 C CA . ALA A 1 89 ? -25.792 -7.094 14.577 1.00 90.69 89 ALA A CA 1
ATOM 739 C C . ALA A 1 89 ? -25.471 -7.928 15.828 1.00 90.69 89 ALA A C 1
ATOM 741 O O . ALA A 1 89 ? -26.312 -8.088 16.713 1.00 90.69 89 ALA A O 1
ATOM 742 N N . LEU A 1 90 ? -24.239 -8.437 15.937 1.00 92.75 90 LEU A N 1
ATOM 743 C CA . LEU A 1 90 ? -23.801 -9.197 17.110 1.00 92.75 90 LEU A CA 1
ATOM 744 C C . LEU A 1 90 ? -23.740 -8.311 18.359 1.00 92.75 90 LEU A C 1
ATOM 746 O O . LEU A 1 90 ? -24.119 -8.752 19.446 1.00 92.75 90 LEU A O 1
ATOM 750 N N . GLU A 1 91 ? -23.314 -7.056 18.208 1.00 91.50 91 GLU A N 1
ATOM 751 C CA . GLU A 1 91 ? -23.335 -6.069 19.291 1.00 91.50 91 GLU A CA 1
ATOM 752 C C . GLU A 1 91 ? -24.764 -5.694 19.707 1.00 91.50 91 GLU A C 1
ATOM 754 O O . GLU A 1 91 ? -25.053 -5.649 20.904 1.00 91.50 91 GLU A O 1
ATOM 759 N N . GLU A 1 92 ? -25.683 -5.505 18.751 1.00 92.31 92 GLU A N 1
ATOM 760 C CA . GLU A 1 92 ? -27.107 -5.288 19.041 1.00 92.31 92 GLU A CA 1
ATOM 761 C C . GLU A 1 92 ? -27.691 -6.471 19.830 1.00 92.31 92 GLU A C 1
ATOM 763 O O . GLU A 1 92 ? -28.319 -6.272 20.873 1.00 92.31 92 GLU A O 1
ATOM 768 N N . ALA A 1 93 ? -27.435 -7.708 19.392 1.00 93.44 93 ALA A N 1
ATOM 769 C CA . ALA A 1 93 ? -27.888 -8.918 20.077 1.00 93.44 93 ALA A CA 1
ATOM 770 C C . ALA A 1 93 ? -27.299 -9.047 21.492 1.00 93.44 93 ALA A C 1
ATOM 772 O O . ALA A 1 93 ? -28.018 -9.390 22.434 1.00 93.44 93 ALA A O 1
ATOM 773 N N . ALA A 1 94 ? -26.013 -8.729 21.669 1.00 92.88 94 ALA A N 1
ATOM 774 C CA . ALA A 1 94 ? -25.373 -8.697 22.980 1.00 92.88 94 ALA A CA 1
ATOM 775 C C . ALA A 1 94 ? -26.002 -7.634 23.893 1.00 92.88 94 ALA A C 1
ATOM 777 O O . ALA A 1 94 ? -26.240 -7.910 25.067 1.00 92.88 94 ALA A O 1
ATOM 778 N N . GLY A 1 95 ? -26.315 -6.448 23.366 1.00 90.62 95 GLY A N 1
ATOM 779 C CA . GLY A 1 95 ? -26.996 -5.382 24.104 1.00 90.62 95 GLY A CA 1
ATOM 780 C C . GLY A 1 95 ? -28.399 -5.787 24.556 1.00 90.62 95 GLY A C 1
ATOM 781 O O . GLY A 1 95 ? -28.746 -5.600 25.724 1.00 90.62 95 GLY A O 1
ATOM 782 N N . ILE A 1 96 ? -29.174 -6.417 23.667 1.00 91.69 96 ILE A N 1
ATOM 783 C CA . ILE A 1 96 ? -30.490 -6.976 24.002 1.00 91.69 96 ILE A CA 1
ATOM 784 C C . ILE A 1 96 ? -30.335 -8.028 25.107 1.00 91.69 96 ILE A C 1
ATOM 786 O O . ILE A 1 96 ? -30.982 -7.919 26.146 1.00 91.69 96 ILE A O 1
ATOM 790 N N . ALA A 1 97 ? -29.441 -9.006 24.939 1.00 91.50 97 ALA A N 1
ATOM 791 C CA . ALA A 1 97 ? -29.201 -10.036 25.948 1.00 91.50 97 ALA A CA 1
ATOM 792 C C . ALA A 1 97 ? -28.773 -9.428 27.298 1.00 91.50 97 ALA A C 1
ATOM 794 O O . ALA A 1 97 ? -29.316 -9.799 28.336 1.00 91.50 97 ALA A O 1
ATOM 795 N N . ALA A 1 98 ? -27.862 -8.452 27.298 1.00 89.44 98 ALA A N 1
ATOM 796 C CA . ALA A 1 98 ? -27.383 -7.780 28.504 1.00 89.44 98 ALA A CA 1
ATOM 797 C C . ALA A 1 98 ? -28.516 -7.111 29.294 1.00 89.44 98 ALA A C 1
ATOM 799 O O . ALA A 1 98 ? -28.568 -7.276 30.514 1.00 89.44 98 ALA A O 1
ATOM 800 N N . GLY A 1 99 ? -29.443 -6.429 28.611 1.00 86.81 99 GLY A N 1
ATOM 801 C CA . GLY A 1 99 ? -30.604 -5.790 29.241 1.00 86.81 99 GLY A CA 1
ATOM 802 C C . GLY A 1 99 ? -31.525 -6.774 29.973 1.00 86.81 99 GLY A C 1
ATOM 803 O O . GLY A 1 99 ? -32.145 -6.412 30.969 1.00 86.81 99 GLY A O 1
ATOM 804 N N . HIS A 1 100 ? -31.563 -8.038 29.538 1.00 86.38 100 HIS A N 1
ATOM 805 C CA . HIS A 1 100 ? -32.336 -9.100 30.193 1.00 86.38 100 HIS A CA 1
ATOM 806 C C . HIS A 1 100 ? -31.535 -9.892 31.238 1.00 86.38 100 HIS A C 1
ATOM 808 O O . HIS A 1 100 ? -32.106 -10.400 32.204 1.00 86.38 100 HIS A O 1
ATOM 814 N N . ILE A 1 101 ? -30.211 -9.987 31.091 1.00 85.81 101 ILE A N 1
ATOM 815 C CA . ILE A 1 101 ? -29.336 -10.613 32.091 1.00 85.81 101 ILE A CA 1
ATOM 816 C C . ILE A 1 101 ? -29.193 -9.694 33.318 1.00 85.81 101 ILE A C 1
ATOM 818 O O . ILE A 1 101 ? -29.187 -10.185 34.447 1.00 85.81 101 ILE A O 1
ATOM 822 N N . CYS A 1 102 ? -29.101 -8.376 33.125 1.00 67.94 102 CYS A N 1
ATOM 823 C CA . CYS A 1 102 ? -28.938 -7.374 34.178 1.00 67.94 102 CYS A CA 1
ATOM 824 C C . CYS A 1 102 ? -29.901 -6.193 33.967 1.00 67.94 102 CYS A C 1
ATOM 826 O O . CYS A 1 102 ? -29.583 -5.289 33.197 1.00 67.94 102 CYS A O 1
ATOM 828 N N . PRO A 1 103 ? -31.023 -6.129 34.705 1.00 53.38 103 PRO A N 1
ATOM 829 C CA . PRO A 1 103 ? -31.967 -5.011 34.609 1.00 53.38 103 PRO A CA 1
ATOM 830 C C . PRO A 1 103 ? -31.389 -3.643 35.028 1.00 53.38 103 PRO A C 1
ATOM 832 O O . PRO A 1 103 ? -31.965 -2.615 34.699 1.00 53.38 103 PRO A O 1
ATOM 835 N N . GLU A 1 104 ? -30.248 -3.611 35.731 1.00 48.22 104 GLU A N 1
ATOM 836 C CA . GLU A 1 104 ? -29.544 -2.382 36.154 1.00 48.22 104 GLU A CA 1
ATOM 837 C C . GLU A 1 104 ? -28.483 -1.888 35.143 1.00 48.22 104 GLU A C 1
ATOM 839 O O . GLU A 1 104 ? -27.674 -1.014 35.458 1.00 48.22 104 GLU A O 1
ATOM 844 N N . TYR A 1 105 ? -28.434 -2.445 33.927 1.00 45.41 105 TYR A N 1
ATOM 845 C CA . TYR A 1 105 ? -27.413 -2.108 32.928 1.00 45.41 105 TYR A CA 1
ATOM 846 C C . TYR A 1 105 ? -27.725 -0.783 32.199 1.00 45.41 105 TYR A C 1
ATOM 848 O O . TYR A 1 105 ? -28.206 -0.780 31.069 1.00 45.41 105 TYR A O 1
ATOM 856 N N . ASP A 1 106 ? -27.424 0.357 32.831 1.00 39.06 106 ASP A N 1
ATOM 857 C CA . ASP A 1 106 ? -27.276 1.646 32.136 1.00 39.06 106 ASP A CA 1
ATOM 858 C C . ASP A 1 106 ? -25.936 1.636 31.369 1.00 39.06 106 ASP A C 1
ATOM 860 O O . ASP A 1 106 ? -24.871 1.379 31.939 1.00 39.06 106 ASP A O 1
ATOM 864 N N . GLY A 1 107 ? -25.985 1.841 30.052 1.00 42.72 107 GLY A N 1
ATOM 865 C CA . GLY A 1 107 ? -24.927 1.553 29.070 1.00 42.72 107 GLY A CA 1
ATOM 866 C C . GLY A 1 107 ? -23.667 2.431 29.129 1.00 42.72 107 GLY A C 1
ATOM 867 O O . GLY A 1 107 ? -23.121 2.781 28.086 1.00 42.72 107 GLY A O 1
ATOM 868 N N . LYS A 1 108 ? -23.175 2.807 30.316 1.00 33.97 108 LYS A N 1
ATOM 869 C CA . LYS A 1 108 ? -22.110 3.815 30.490 1.00 33.97 108 LYS A CA 1
ATOM 870 C C . LYS A 1 108 ? -20.732 3.325 30.922 1.00 33.97 108 LYS A C 1
ATOM 872 O O . LYS A 1 108 ? -19.809 4.136 30.961 1.00 33.97 108 LYS A O 1
ATOM 877 N N . GLU A 1 109 ? -20.510 2.034 31.148 1.00 35.69 109 GLU A N 1
ATOM 878 C CA . GLU A 1 109 ? -19.159 1.533 31.437 1.00 35.69 109 GLU A CA 1
ATOM 879 C C . GLU A 1 109 ? -18.696 0.457 30.458 1.00 35.69 109 GLU A C 1
ATOM 881 O O . GLU A 1 109 ? -18.887 -0.740 30.706 1.00 35.69 109 GLU A O 1
ATOM 886 N N . ARG A 1 110 ? -17.946 0.881 29.425 1.00 41.44 110 ARG A N 1
ATOM 887 C CA . ARG A 1 110 ? -16.594 0.335 29.215 1.00 41.44 110 ARG A CA 1
ATOM 888 C C . ARG A 1 110 ? -15.765 0.981 28.118 1.00 41.44 110 ARG A C 1
ATOM 890 O O . ARG A 1 110 ? -16.200 1.170 26.992 1.00 41.44 110 ARG A O 1
ATOM 897 N N . ASN A 1 111 ? -14.494 1.170 28.459 1.00 31.94 111 ASN A N 1
ATOM 898 C CA . ASN A 1 111 ? -13.398 1.231 27.512 1.00 31.94 111 ASN A CA 1
ATOM 899 C C . ASN A 1 111 ? -12.183 0.498 28.104 1.00 31.94 111 ASN A C 1
ATOM 901 O O . ASN A 1 111 ? -11.938 0.597 29.307 1.00 31.94 111 ASN A O 1
ATOM 905 N N . SER A 1 112 ? -11.400 -0.123 27.217 1.00 30.67 112 SER A N 1
ATOM 906 C CA . SER A 1 112 ? -9.978 -0.501 27.342 1.00 30.67 112 SER A CA 1
ATOM 907 C C . SER A 1 112 ? -9.551 -1.543 28.393 1.00 30.67 112 SER A C 1
ATOM 909 O O . SER A 1 112 ? -9.606 -1.305 29.592 1.00 30.67 112 SER A O 1
ATOM 911 N N . GLY A 1 113 ? -8.991 -2.657 27.905 1.00 27.84 113 GLY A N 1
ATOM 912 C CA . GLY A 1 113 ? -8.281 -3.653 28.711 1.00 27.84 113 GLY A CA 1
ATOM 913 C C . GLY A 1 113 ? -7.743 -4.823 27.882 1.00 27.84 113 GLY A C 1
ATOM 914 O O . GLY A 1 113 ? -8.121 -5.965 28.118 1.00 27.84 113 GLY A O 1
ATOM 915 N N . ALA A 1 114 ? -6.913 -4.534 26.877 1.00 26.30 114 ALA A N 1
ATOM 916 C CA . ALA A 1 114 ? -5.967 -5.489 26.302 1.00 26.30 114 ALA A CA 1
ATOM 917 C C . ALA A 1 114 ? -4.595 -4.816 26.388 1.00 26.30 114 ALA A C 1
ATOM 919 O O . ALA A 1 114 ? -4.345 -3.813 25.723 1.00 26.30 114 ALA A O 1
ATOM 920 N N . GLY A 1 115 ? -3.776 -5.297 27.312 1.00 26.44 115 GLY A N 1
ATOM 921 C CA . GLY A 1 115 ? -2.487 -4.722 27.656 1.00 26.44 115 GLY A CA 1
ATOM 922 C C . GLY A 1 115 ? -1.732 -5.722 28.509 1.00 26.44 115 GLY A C 1
ATOM 923 O O . GLY A 1 115 ? -1.947 -5.815 29.709 1.00 26.44 115 GLY A O 1
ATOM 924 N N . THR A 1 116 ? -0.917 -6.499 27.810 1.00 28.44 116 THR A N 1
ATOM 925 C CA . THR A 1 116 ? 0.250 -7.249 28.269 1.00 28.44 116 THR A CA 1
ATOM 926 C C . THR A 1 116 ? 1.023 -6.535 29.380 1.00 28.44 116 THR A C 1
ATOM 928 O O . THR A 1 116 ? 1.313 -5.346 29.249 1.00 28.44 116 THR A O 1
ATOM 931 N N . GLY A 1 117 ? 1.444 -7.264 30.412 1.00 26.09 117 GLY A N 1
ATOM 932 C CA . GLY A 1 117 ? 2.398 -6.746 31.388 1.00 26.09 117 GLY A CA 1
ATOM 933 C C . GLY A 1 117 ? 2.708 -7.751 32.485 1.00 26.09 117 GLY A C 1
ATOM 934 O O . GLY A 1 117 ? 1.845 -8.046 33.297 1.00 26.09 117 GLY A O 1
ATOM 935 N N . ASN A 1 118 ? 3.937 -8.261 32.445 1.00 27.19 118 ASN A N 1
ATOM 936 C CA . ASN A 1 118 ? 4.590 -9.124 33.422 1.00 27.19 118 ASN A CA 1
ATOM 937 C C . ASN A 1 118 ? 4.402 -8.674 34.878 1.00 27.19 118 ASN A C 1
ATOM 939 O O . ASN A 1 118 ? 4.597 -7.501 35.196 1.00 27.19 118 ASN A O 1
ATOM 943 N N . ASP A 1 119 ? 4.155 -9.655 35.744 1.00 27.17 119 ASP A N 1
ATOM 944 C CA . ASP A 1 119 ? 4.279 -9.546 37.192 1.00 27.17 119 ASP A CA 1
ATOM 945 C C . ASP A 1 119 ? 5.757 -9.590 37.608 1.00 27.17 119 ASP A C 1
ATOM 947 O O . ASP A 1 119 ? 6.501 -10.504 37.240 1.00 27.17 119 ASP A O 1
ATOM 951 N N . ARG A 1 120 ? 6.164 -8.606 38.411 1.00 31.09 120 ARG A N 1
ATOM 952 C CA . ARG A 1 120 ? 7.182 -8.745 39.455 1.00 31.09 120 ARG A CA 1
ATOM 953 C C . ARG A 1 120 ? 6.726 -7.917 40.651 1.00 31.09 120 ARG A C 1
ATOM 955 O O . ARG A 1 120 ? 6.543 -6.715 40.494 1.00 31.09 120 ARG A O 1
ATOM 962 N N . ASP A 1 121 ? 6.548 -8.629 41.764 1.00 28.17 121 ASP A N 1
ATOM 963 C CA . ASP A 1 121 ? 6.994 -8.310 43.127 1.00 28.17 121 ASP A CA 1
ATOM 964 C C . ASP A 1 121 ? 6.517 -6.985 43.762 1.00 28.17 121 ASP A C 1
ATOM 966 O O . ASP A 1 121 ? 6.520 -5.939 43.133 1.00 28.17 121 ASP A O 1
ATOM 970 N N . ILE A 1 122 ? 6.164 -6.849 45.040 1.00 28.75 122 ILE A N 1
ATOM 971 C CA . ILE A 1 122 ? 6.124 -7.655 46.272 1.00 28.75 122 ILE A CA 1
ATOM 972 C C . ILE A 1 122 ? 5.415 -6.716 47.298 1.00 28.75 122 ILE A C 1
ATOM 974 O O . ILE A 1 122 ? 5.510 -5.504 47.133 1.00 28.75 122 ILE A O 1
ATOM 978 N N . GLU A 1 123 ? 4.702 -7.280 48.292 1.00 25.33 123 GLU A N 1
ATOM 979 C CA . GLU A 1 123 ? 4.423 -6.798 49.682 1.00 25.33 123 GLU A CA 1
ATOM 980 C C . GLU A 1 123 ? 4.229 -5.287 49.996 1.00 25.33 123 GLU A C 1
ATOM 982 O O . GLU A 1 123 ? 4.882 -4.403 49.474 1.00 25.33 123 GLU A O 1
ATOM 987 N N . ALA A 1 124 ? 3.450 -4.826 50.973 1.00 25.78 124 ALA A N 1
ATOM 988 C CA . ALA A 1 124 ? 2.585 -5.383 52.000 1.00 25.78 124 ALA A CA 1
ATOM 989 C C . ALA A 1 124 ? 1.942 -4.187 52.744 1.00 25.78 124 ALA A C 1
ATOM 991 O O . ALA A 1 124 ? 2.395 -3.046 52.651 1.00 25.78 124 ALA A O 1
ATOM 992 N N . THR A 1 125 ? 1.011 -4.528 53.634 1.00 27.03 125 THR A N 1
ATOM 993 C CA . THR A 1 125 ? 0.693 -3.836 54.899 1.00 27.03 125 THR A CA 1
ATOM 994 C C . THR A 1 125 ? -0.503 -2.882 54.894 1.00 27.03 125 THR A C 1
ATOM 996 O O . THR A 1 125 ? -0.633 -1.952 54.107 1.00 27.03 125 THR A O 1
ATOM 999 N N . ALA A 1 126 ? -1.399 -3.188 55.831 1.00 24.84 126 ALA A N 1
ATOM 1000 C CA . ALA A 1 126 ? -2.713 -2.614 56.067 1.00 24.84 126 ALA A CA 1
ATOM 1001 C C . ALA A 1 126 ? -2.651 -1.416 57.065 1.00 24.84 126 ALA A C 1
ATOM 1003 O O . ALA A 1 126 ? -1.643 -0.719 57.105 1.00 24.84 126 ALA A O 1
ATOM 1004 N N . PRO A 1 127 ? -3.705 -1.101 57.847 1.00 40.41 127 PRO A N 1
ATOM 1005 C CA . PRO A 1 127 ? -4.670 -0.041 57.550 1.00 40.41 127 PRO A CA 1
ATOM 1006 C C . PRO A 1 127 ? -4.741 1.031 58.661 1.00 40.41 127 PRO A C 1
ATOM 1008 O O . PRO A 1 127 ? -4.202 0.856 59.751 1.00 40.41 127 PRO A O 1
ATOM 1011 N N . GLY A 1 128 ? -5.493 2.120 58.456 1.00 24.66 128 GLY A N 1
ATOM 1012 C CA . GLY A 1 128 ? -5.790 3.007 59.584 1.00 24.66 128 GLY A CA 1
ATOM 1013 C C . GLY A 1 128 ? -6.620 4.262 59.320 1.00 24.66 128 GLY A C 1
ATOM 1014 O O . GLY A 1 128 ? -6.142 5.207 58.713 1.00 24.66 128 GLY A O 1
ATOM 1015 N N . ARG A 1 129 ? -7.784 4.279 59.989 1.00 24.69 129 ARG A N 1
ATOM 1016 C CA . ARG A 1 129 ? -8.424 5.407 60.702 1.00 24.69 129 ARG A CA 1
ATOM 1017 C C . ARG A 1 129 ? -9.235 6.485 59.949 1.00 24.69 129 ARG A C 1
ATOM 1019 O O . ARG A 1 129 ? -8.683 7.408 59.377 1.00 24.69 129 ARG A O 1
ATOM 1026 N N . SER A 1 130 ? -10.560 6.407 60.200 1.00 26.27 130 SER A N 1
ATOM 1027 C CA . SER A 1 130 ? -11.485 7.421 60.791 1.00 26.27 130 SER A CA 1
ATOM 1028 C C . SER A 1 130 ? -11.555 8.827 60.161 1.00 26.27 130 SER A C 1
ATOM 1030 O O . SER A 1 130 ? -10.530 9.441 59.929 1.00 26.27 130 SER A O 1
ATOM 1032 N N . ARG A 1 131 ? -12.712 9.488 59.993 1.00 27.80 131 ARG A N 1
ATOM 1033 C CA . ARG A 1 131 ? -13.804 9.742 60.960 1.00 27.80 131 ARG A CA 1
ATOM 1034 C C . ARG A 1 131 ? -14.896 10.601 60.270 1.00 27.80 131 ARG A C 1
ATOM 1036 O O . ARG A 1 131 ? -14.526 11.373 59.401 1.00 27.80 131 ARG A O 1
ATOM 1043 N N . ALA A 1 132 ? -16.142 10.519 60.772 1.00 25.98 132 ALA A N 1
ATOM 1044 C CA . ALA A 1 132 ? -17.232 11.530 60.767 1.00 25.98 132 ALA A CA 1
ATOM 1045 C C . ALA A 1 132 ? -17.675 12.131 59.405 1.00 25.98 132 ALA A C 1
ATOM 1047 O O . ALA A 1 132 ? -16.868 12.637 58.648 1.00 25.98 132 ALA A O 1
ATOM 1048 N N . GLY A 1 133 ? -18.942 12.144 58.987 1.00 25.77 133 GLY A N 1
ATOM 1049 C CA . GLY A 1 133 ? -20.206 12.216 59.715 1.00 25.77 133 GLY A CA 1
ATOM 1050 C C . GLY A 1 133 ? -20.858 13.559 59.381 1.00 25.77 133 GLY A C 1
ATOM 1051 O O . GLY A 1 133 ? -20.325 14.564 59.815 1.00 25.77 133 GLY A O 1
ATOM 1052 N N . GLU A 1 134 ? -21.960 13.579 58.620 1.00 27.77 134 GLU A N 1
ATOM 1053 C CA . GLU A 1 134 ? -23.007 14.618 58.692 1.00 27.77 134 GLU A CA 1
ATOM 1054 C C . GLU A 1 134 ? -24.206 14.287 57.781 1.00 27.77 134 GLU A C 1
ATOM 1056 O O . GLU A 1 134 ? -24.078 14.026 56.586 1.00 27.77 134 GLU A O 1
ATOM 1061 N N . HIS A 1 135 ? -25.393 14.294 58.389 1.00 30.16 135 HIS A N 1
ATOM 1062 C CA . HIS A 1 135 ? -26.711 14.217 57.760 1.00 30.16 135 HIS A CA 1
ATOM 1063 C C . HIS A 1 135 ? -27.115 15.597 57.216 1.00 30.16 135 HIS A C 1
ATOM 1065 O O . HIS A 1 135 ? -26.966 16.578 57.940 1.00 30.16 135 HIS A O 1
ATOM 1071 N N . LYS A 1 136 ? -27.755 15.669 56.037 1.00 30.34 136 LYS A N 1
ATOM 1072 C CA . LYS A 1 136 ? -28.786 16.682 55.723 1.00 30.34 136 LYS A CA 1
ATOM 1073 C C . LYS A 1 136 ? -29.682 16.262 54.549 1.00 30.34 136 LYS A C 1
ATOM 1075 O O . LYS A 1 136 ? -29.303 15.512 53.660 1.00 30.34 136 LYS A O 1
ATOM 1080 N N . THR A 1 137 ? -30.916 16.726 54.656 1.00 28.95 137 THR A N 1
ATOM 1081 C CA . THR A 1 137 ? -32.184 16.311 54.048 1.00 28.95 137 THR A CA 1
ATOM 1082 C C . THR A 1 137 ? -32.464 16.820 52.624 1.00 28.95 137 THR A C 1
ATOM 1084 O O . THR A 1 137 ? -32.124 17.943 52.286 1.00 28.95 137 THR A O 1
ATOM 1087 N N . ALA A 1 138 ? -33.207 15.996 51.873 1.00 28.58 138 ALA A N 1
ATOM 1088 C CA . ALA A 1 138 ? -34.344 16.293 50.981 1.00 28.58 138 ALA A CA 1
ATOM 1089 C C . ALA A 1 138 ? -34.307 17.438 49.926 1.00 28.58 138 ALA A C 1
ATOM 1091 O O . ALA A 1 138 ? -34.368 18.616 50.247 1.00 28.58 138 ALA A O 1
ATOM 1092 N N . ARG A 1 139 ? -34.495 16.998 48.664 1.00 27.64 139 ARG A N 1
ATOM 1093 C CA . ARG A 1 139 ? -35.471 17.474 47.649 1.00 27.64 139 ARG A CA 1
ATOM 1094 C C . ARG A 1 139 ? -35.317 18.900 47.078 1.00 27.64 139 ARG A C 1
ATOM 1096 O O . ARG A 1 139 ? -35.735 19.861 47.701 1.00 27.64 139 ARG A O 1
ATOM 1103 N N . ALA A 1 140 ? -34.914 18.997 45.805 1.00 26.45 140 ALA A N 1
ATOM 1104 C CA . ALA A 1 140 ? -35.644 19.701 44.732 1.00 26.45 140 ALA A CA 1
ATOM 1105 C C . ALA A 1 140 ? -34.819 19.751 43.435 1.00 26.45 140 ALA A C 1
ATOM 1107 O O . ALA A 1 140 ? -33.615 19.991 43.439 1.00 26.45 140 ALA A O 1
ATOM 1108 N N . ALA A 1 141 ? -35.508 19.526 42.320 1.00 31.86 141 ALA A N 1
ATOM 1109 C CA . ALA A 1 141 ? -34.989 19.575 40.966 1.00 31.86 141 ALA A CA 1
ATOM 1110 C C . ALA A 1 141 ? -34.394 20.946 40.599 1.00 31.86 141 ALA A C 1
ATOM 1112 O O . ALA A 1 141 ? -35.042 21.975 40.782 1.00 31.86 141 ALA A O 1
ATOM 1113 N N . LYS A 1 142 ? -33.217 20.934 39.965 1.00 31.19 142 LYS A N 1
ATOM 1114 C CA . LYS A 1 142 ? -32.825 21.931 38.963 1.00 31.19 142 LYS A CA 1
ATOM 1115 C C . LYS A 1 142 ? -32.142 21.240 37.789 1.00 31.19 142 LYS A C 1
ATOM 1117 O O . LYS A 1 142 ? -30.996 20.814 37.852 1.00 31.19 142 LYS A O 1
ATOM 1122 N N . THR A 1 143 ? -32.922 21.138 36.722 1.00 31.56 143 THR A N 1
ATOM 1123 C CA . THR A 1 143 ? -32.539 21.178 35.314 1.00 31.56 143 THR A CA 1
ATOM 1124 C C . THR A 1 143 ? -31.240 21.958 35.095 1.00 31.56 143 THR A C 1
ATOM 1126 O O . THR A 1 143 ? -31.155 23.127 35.468 1.00 31.56 143 THR A O 1
ATOM 1129 N N . GLY A 1 144 ? -30.240 21.336 34.467 1.00 26.30 144 GLY A N 1
ATOM 1130 C CA . GLY A 1 144 ? -29.006 22.035 34.122 1.00 26.30 144 GLY A CA 1
ATOM 1131 C C . GLY A 1 144 ? -27.878 21.129 33.644 1.00 26.30 144 GLY A C 1
ATOM 1132 O O . GLY A 1 144 ? -27.102 20.630 34.442 1.00 26.30 144 GLY A O 1
ATOM 1133 N N . GLN A 1 145 ? -27.757 21.026 32.321 1.00 26.70 145 GLN A N 1
ATOM 1134 C CA . GLN A 1 145 ? -26.515 20.785 31.577 1.00 26.70 145 GLN A CA 1
ATOM 1135 C C . GLN A 1 145 ? -25.865 19.382 31.575 1.00 26.70 145 GLN A C 1
ATOM 1137 O O . GLN A 1 145 ? -25.101 18.997 32.447 1.00 26.70 145 GLN A O 1
ATOM 1142 N N . ARG A 1 146 ? -26.005 18.767 30.387 1.00 33.34 146 ARG A N 1
ATOM 1143 C CA . ARG A 1 146 ? -24.893 18.464 29.461 1.00 33.34 146 ARG A CA 1
ATOM 1144 C C . ARG A 1 146 ? -23.940 17.354 29.918 1.00 33.34 146 ARG A C 1
ATOM 1146 O O . ARG A 1 146 ? -23.040 17.604 30.698 1.00 33.34 146 ARG A O 1
ATOM 1153 N N . ASN A 1 147 ? -24.033 16.184 29.282 1.00 27.50 147 ASN A N 1
ATOM 1154 C CA . ASN A 1 147 ? -22.843 15.486 28.791 1.00 27.50 147 ASN A CA 1
ATOM 1155 C C . ASN A 1 147 ? -23.206 14.592 27.603 1.00 27.50 147 ASN A C 1
ATOM 1157 O O . ASN A 1 147 ? -23.884 13.579 27.724 1.00 27.50 147 ASN A O 1
ATOM 1161 N N . SER A 1 148 ? -22.754 15.064 26.447 1.00 32.47 148 SER A N 1
ATOM 1162 C CA . SER A 1 148 ? -22.806 14.463 25.124 1.00 32.47 148 SER A CA 1
ATOM 1163 C C . SER A 1 148 ? -22.412 12.986 25.123 1.00 32.47 148 SER A C 1
ATOM 1165 O O . SER A 1 148 ? -21.260 12.652 25.413 1.00 32.47 148 SER A O 1
ATOM 1167 N N . GLU A 1 149 ? -23.342 12.135 24.698 1.00 33.16 149 GLU A N 1
ATOM 1168 C CA . GLU A 1 149 ? -23.052 10.874 24.019 1.00 33.16 149 GLU A CA 1
ATOM 1169 C C . GLU A 1 149 ? -22.031 11.153 22.908 1.00 33.16 149 GLU A C 1
ATOM 1171 O O . GLU A 1 149 ? -22.320 11.821 21.912 1.00 33.16 149 GLU A O 1
ATOM 1176 N N . LYS A 1 150 ? -20.787 10.718 23.111 1.00 34.12 150 LYS A N 1
ATOM 1177 C CA . LYS A 1 150 ? -19.726 10.860 22.117 1.00 34.12 150 LYS A CA 1
ATOM 1178 C C . LYS A 1 150 ? -19.814 9.677 21.151 1.00 34.12 150 LYS A C 1
ATOM 1180 O O . LYS A 1 150 ? -18.945 8.813 21.154 1.00 34.12 150 LYS A O 1
ATOM 1185 N N . TYR A 1 151 ? -20.874 9.651 20.342 1.00 34.38 151 TYR A N 1
ATOM 1186 C CA . TYR A 1 151 ? -20.850 8.936 19.065 1.00 34.38 151 TYR A CA 1
ATOM 1187 C C . TYR A 1 151 ? -19.682 9.481 18.225 1.00 34.38 151 TYR A C 1
ATOM 1189 O O . TYR A 1 151 ? -19.350 10.670 18.370 1.00 34.38 151 TYR A O 1
ATOM 1197 N N . PRO A 1 152 ? -19.043 8.670 17.354 1.00 36.00 152 PRO A N 1
ATOM 1198 C CA . PRO A 1 152 ? -18.131 9.219 16.360 1.00 36.00 152 PRO A CA 1
ATOM 1199 C C . PRO A 1 152 ? -18.886 10.327 15.630 1.00 36.00 152 PRO A C 1
ATOM 1201 O O . PRO A 1 152 ? -19.992 10.127 15.122 1.00 36.00 152 PRO A O 1
ATOM 1204 N N . ARG A 1 153 ? -18.335 11.543 15.678 1.00 39.84 153 ARG A N 1
ATOM 1205 C CA . ARG A 1 153 ? -18.938 12.705 15.022 1.00 39.84 153 ARG A CA 1
ATOM 1206 C C . ARG A 1 153 ? -19.197 12.300 13.574 1.00 39.84 153 ARG A C 1
ATOM 1208 O O . ARG A 1 153 ? -18.284 11.806 12.929 1.00 39.84 153 ARG A O 1
ATOM 1215 N N . TYR A 1 154 ? -20.375 12.597 13.036 1.00 37.25 154 TYR A N 1
ATOM 1216 C CA . TYR A 1 154 ? -20.747 12.407 11.622 1.00 37.25 154 TYR A CA 1
ATOM 1217 C C . TYR A 1 154 ? -19.714 12.949 10.588 1.00 37.25 154 TYR A C 1
ATOM 1219 O O . TYR A 1 154 ? -19.799 12.649 9.402 1.00 37.25 154 TYR A O 1
ATOM 1227 N N . GLY A 1 155 ? -18.705 13.726 11.013 1.00 46.56 155 GLY A N 1
ATOM 1228 C CA . GLY A 1 155 ? -17.550 14.137 10.199 1.00 46.56 155 GLY A CA 1
ATOM 1229 C C . GLY A 1 155 ? -16.312 13.216 10.237 1.00 46.56 155 GLY A C 1
ATOM 1230 O O . GLY A 1 155 ? -15.462 13.326 9.360 1.00 46.56 155 GLY A O 1
ATOM 1231 N N . GLU A 1 156 ? -16.186 12.306 11.204 1.00 51.88 156 GLU A N 1
ATOM 1232 C CA . GLU A 1 156 ? -15.018 11.424 11.391 1.00 51.88 156 GLU A CA 1
ATOM 1233 C C . GLU A 1 156 ? -15.040 10.231 10.415 1.00 51.88 156 GLU A C 1
ATOM 1235 O O . GLU A 1 156 ? -13.999 9.826 9.897 1.00 51.88 156 GLU A O 1
ATOM 1240 N N . THR A 1 157 ? -16.236 9.750 10.058 1.00 56.94 157 THR A N 1
ATOM 1241 C CA . THR A 1 157 ? -16.451 8.753 8.994 1.00 56.94 157 THR A CA 1
ATOM 1242 C C . THR A 1 157 ? -16.175 9.326 7.602 1.00 56.94 157 THR A C 1
ATOM 1244 O O . THR A 1 157 ? -15.556 8.658 6.775 1.00 56.94 157 THR A O 1
ATOM 1247 N N . LYS A 1 158 ? -16.539 10.594 7.356 1.00 70.31 158 LYS A N 1
ATOM 1248 C CA . LYS A 1 158 ? -16.246 11.290 6.090 1.00 70.31 158 LYS A CA 1
ATOM 1249 C C . LYS A 1 158 ? -14.750 11.526 5.890 1.00 70.31 158 LYS A C 1
ATOM 1251 O O . LYS A 1 158 ? -14.249 11.308 4.793 1.00 70.31 158 LYS A O 1
ATOM 1256 N N . ALA A 1 159 ? -14.029 11.922 6.942 1.00 72.56 159 ALA A N 1
ATOM 1257 C CA . ALA A 1 159 ? -12.582 12.120 6.868 1.00 72.56 159 ALA A CA 1
ATOM 1258 C C . ALA A 1 159 ? -11.841 10.805 6.567 1.00 72.56 159 ALA A C 1
ATOM 1260 O O . ALA A 1 159 ? -10.975 10.779 5.699 1.00 72.56 159 ALA A O 1
ATOM 1261 N N . GLY A 1 160 ? -12.210 9.703 7.231 1.00 78.00 160 GLY A N 1
ATOM 1262 C CA . GLY A 1 160 ? -11.617 8.389 6.961 1.00 78.00 160 GLY A CA 1
ATOM 1263 C C . GLY A 1 160 ? -11.871 7.895 5.535 1.00 78.00 160 GLY A C 1
ATOM 1264 O O . GLY A 1 160 ? -10.929 7.484 4.862 1.00 78.00 160 GLY A O 1
ATOM 1265 N N . ALA A 1 161 ? -13.112 8.004 5.053 1.00 82.94 161 ALA A N 1
ATOM 1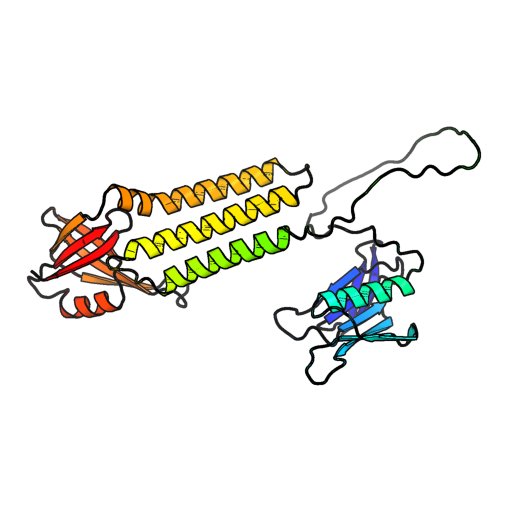266 C CA . ALA A 1 161 ? -13.460 7.646 3.678 1.00 82.94 161 ALA A CA 1
ATOM 1267 C C . ALA A 1 161 ? -12.718 8.509 2.642 1.00 82.94 161 ALA A C 1
ATOM 1269 O O . ALA A 1 161 ? -12.268 7.995 1.623 1.00 82.94 161 ALA A O 1
ATOM 1270 N N . PHE A 1 162 ? -12.531 9.801 2.924 1.00 87.56 162 PHE A N 1
ATOM 1271 C CA . PHE A 1 162 ? -11.789 10.716 2.057 1.00 87.56 162 PHE A CA 1
ATOM 1272 C C . PHE A 1 162 ? -10.306 10.339 1.932 1.00 87.56 162 PHE A C 1
ATOM 1274 O O . PHE A 1 162 ? -9.801 10.210 0.820 1.00 87.56 162 PHE A O 1
ATOM 1281 N N . PHE A 1 163 ? -9.608 10.103 3.050 1.00 86.88 163 PHE A N 1
ATOM 1282 C CA . PHE A 1 163 ? -8.203 9.680 3.002 1.00 86.88 163 PHE A CA 1
ATOM 1283 C C . PHE A 1 163 ? -8.035 8.310 2.340 1.00 86.88 163 PHE A C 1
ATOM 1285 O O . PHE A 1 163 ? -7.084 8.118 1.587 1.00 86.88 163 PHE A O 1
ATOM 1292 N N . LEU A 1 164 ? -8.971 7.382 2.564 1.00 86.56 164 LEU A N 1
ATOM 1293 C CA . LEU A 1 164 ? -8.969 6.090 1.883 1.00 86.56 164 LEU A CA 1
ATOM 1294 C C . LEU A 1 164 ? -9.123 6.258 0.367 1.00 86.56 164 LEU A C 1
ATOM 1296 O O . LEU A 1 164 ? -8.356 5.665 -0.383 1.00 86.56 164 LEU A O 1
ATOM 1300 N N . ALA A 1 165 ? -10.049 7.107 -0.086 1.00 88.94 165 ALA A N 1
ATOM 1301 C CA . ALA A 1 165 ? -10.227 7.397 -1.507 1.00 88.94 165 ALA A CA 1
ATOM 1302 C C . ALA A 1 165 ? -8.957 7.991 -2.141 1.00 88.94 165 ALA A C 1
ATOM 1304 O O . ALA A 1 165 ? -8.573 7.579 -3.234 1.00 88.94 165 ALA A O 1
ATOM 1305 N N . LEU A 1 166 ? -8.266 8.901 -1.444 1.00 90.94 166 LEU A N 1
ATOM 1306 C CA . LEU A 1 166 ? -6.995 9.472 -1.905 1.00 90.94 166 LEU A CA 1
ATOM 1307 C C . LEU A 1 166 ? -5.873 8.429 -1.993 1.00 90.94 166 LEU A C 1
ATOM 1309 O O . LEU A 1 166 ? -5.112 8.426 -2.959 1.00 90.94 166 LEU A O 1
ATOM 1313 N N . VAL A 1 167 ? -5.782 7.522 -1.016 1.00 89.38 167 VAL A N 1
ATOM 1314 C CA . VAL A 1 167 ? -4.824 6.407 -1.048 1.00 89.38 167 VAL A CA 1
ATOM 1315 C C . VAL A 1 167 ? -5.139 5.463 -2.207 1.00 89.38 167 VAL A C 1
ATOM 1317 O O . VAL A 1 167 ? -4.236 5.121 -2.964 1.00 89.38 167 VAL A O 1
ATOM 1320 N N . CYS A 1 168 ? -6.406 5.089 -2.402 1.00 87.94 168 CYS A N 1
ATOM 1321 C CA . CYS A 1 168 ? -6.827 4.263 -3.533 1.00 87.94 168 CYS A CA 1
ATOM 1322 C C . CYS A 1 168 ? -6.489 4.926 -4.874 1.00 87.94 168 CYS A C 1
ATOM 1324 O O . CYS A 1 168 ? -5.942 4.263 -5.750 1.00 87.94 168 CYS A O 1
ATOM 1326 N N . LEU A 1 169 ? -6.742 6.230 -5.022 1.00 90.06 169 LEU A N 1
ATOM 1327 C CA . LEU A 1 169 ? -6.387 6.978 -6.228 1.00 90.06 169 LEU A CA 1
ATOM 1328 C C . LEU A 1 169 ? -4.874 6.953 -6.488 1.00 90.06 169 LEU A C 1
ATOM 1330 O O . LEU A 1 169 ? -4.449 6.694 -7.609 1.00 90.06 169 LEU A O 1
ATOM 1334 N N . ALA A 1 170 ? -4.055 7.171 -5.459 1.00 87.50 170 ALA A N 1
ATOM 1335 C CA . ALA A 1 170 ? -2.602 7.132 -5.600 1.00 87.50 170 ALA A CA 1
ATOM 1336 C C . ALA A 1 170 ? -2.075 5.719 -5.921 1.00 87.50 170 ALA A C 1
ATOM 1338 O O . ALA A 1 170 ? -1.139 5.581 -6.707 1.00 87.50 170 ALA A O 1
ATOM 1339 N N . ILE A 1 171 ? -2.702 4.663 -5.387 1.00 87.00 171 ILE A N 1
ATOM 1340 C CA . ILE A 1 171 ? -2.398 3.273 -5.765 1.00 87.00 171 ILE A CA 1
ATOM 1341 C C . ILE A 1 171 ? -2.739 3.033 -7.239 1.00 87.00 171 ILE A C 1
ATOM 1343 O O . ILE A 1 171 ? -1.923 2.461 -7.956 1.00 87.00 171 ILE A O 1
ATOM 1347 N N . LEU A 1 172 ? -3.899 3.501 -7.712 1.00 87.62 172 LEU A N 1
ATOM 1348 C CA . LEU A 1 172 ? -4.282 3.383 -9.123 1.00 87.62 172 LEU A CA 1
ATOM 1349 C C . LEU A 1 172 ? -3.274 4.080 -10.040 1.00 87.62 172 LEU A C 1
ATOM 1351 O O . LEU A 1 172 ? -2.874 3.493 -11.040 1.00 87.62 172 LEU A O 1
ATOM 1355 N N . ILE A 1 173 ? -2.811 5.280 -9.671 1.00 85.19 173 ILE A N 1
ATOM 1356 C CA . ILE A 1 173 ? -1.754 5.981 -10.413 1.00 85.19 173 ILE A CA 1
ATOM 1357 C C . ILE A 1 173 ? -0.513 5.093 -10.514 1.00 85.19 173 ILE A C 1
ATOM 1359 O O . ILE A 1 173 ? -0.057 4.854 -11.624 1.00 85.19 173 ILE A O 1
ATOM 1363 N N . ARG A 1 174 ? -0.027 4.523 -9.403 1.00 81.75 174 ARG A N 1
ATOM 1364 C CA . ARG A 1 174 ? 1.154 3.638 -9.413 1.00 81.75 174 ARG A CA 1
ATOM 1365 C C . ARG A 1 174 ? 0.988 2.385 -10.271 1.00 81.75 174 ARG A C 1
ATOM 1367 O O . ARG A 1 174 ? 1.969 1.914 -10.832 1.00 81.75 174 ARG A O 1
ATOM 1374 N N . VAL A 1 175 ? -0.218 1.823 -10.335 1.00 83.50 175 VAL A N 1
ATOM 1375 C CA . VAL A 1 175 ? -0.505 0.632 -11.152 1.00 83.50 175 VAL A CA 1
ATOM 1376 C C . VAL A 1 175 ? -0.502 0.969 -12.644 1.00 83.50 175 VAL A C 1
ATOM 1378 O O . VAL A 1 175 ? -0.070 0.152 -13.449 1.00 83.50 175 VAL A O 1
ATOM 1381 N N . ILE A 1 176 ? -0.980 2.160 -13.010 1.00 83.31 176 ILE A N 1
ATOM 1382 C CA . ILE A 1 176 ? -1.094 2.594 -14.408 1.00 83.31 176 ILE A CA 1
ATOM 1383 C C . ILE A 1 176 ? 0.230 3.170 -14.923 1.00 83.31 176 ILE A C 1
ATOM 1385 O O . ILE A 1 176 ? 0.560 2.993 -16.093 1.00 83.31 176 ILE A O 1
ATOM 1389 N N . THR A 1 177 ? 0.985 3.882 -14.082 1.00 78.31 177 THR A N 1
ATOM 1390 C CA . THR A 1 177 ? 2.225 4.540 -14.506 1.00 78.31 177 THR A CA 1
ATOM 1391 C C . THR A 1 177 ? 3.362 3.530 -14.655 1.00 78.31 177 THR A C 1
ATOM 1393 O O . THR A 1 177 ? 3.720 2.888 -13.660 1.00 78.31 177 THR A O 1
ATOM 1396 N N . PRO A 1 178 ? 3.976 3.418 -15.845 1.00 75.94 178 PRO A N 1
ATOM 1397 C CA . PRO A 1 178 ? 5.118 2.540 -16.043 1.00 75.94 178 PRO A CA 1
ATOM 1398 C C . PRO A 1 178 ? 6.349 3.000 -15.230 1.00 75.94 178 PRO A C 1
ATOM 1400 O O . PRO A 1 178 ? 6.443 4.169 -14.839 1.00 75.94 178 PRO A O 1
ATOM 1403 N N . PRO A 1 179 ? 7.309 2.094 -14.952 1.00 75.81 179 PRO A N 1
ATOM 1404 C CA . PRO A 1 179 ? 8.543 2.417 -14.225 1.00 75.81 179 PRO A CA 1
ATOM 1405 C C . PRO A 1 179 ? 9.450 3.427 -14.943 1.00 75.81 179 PRO A C 1
ATOM 1407 O O . PRO A 1 179 ? 10.221 4.118 -14.280 1.00 75.81 179 PRO A O 1
ATOM 1410 N N . SER A 1 180 ? 9.341 3.508 -16.269 1.00 77.50 180 SER A N 1
ATOM 1411 C CA . SER A 1 180 ? 10.116 4.361 -17.174 1.00 77.50 180 SER A CA 1
ATOM 1412 C C . SER A 1 180 ? 9.196 5.193 -18.075 1.00 77.50 180 SER A C 1
ATOM 1414 O O . SER A 1 180 ? 7.986 4.969 -18.134 1.00 77.50 180 SER A O 1
ATOM 1416 N N . GLY A 1 181 ? 9.763 6.185 -18.760 1.00 78.88 181 GLY A N 1
ATOM 1417 C CA . GLY A 1 181 ? 9.032 7.113 -19.621 1.00 78.88 181 GLY A CA 1
ATOM 1418 C C . GLY A 1 181 ? 8.824 8.489 -18.984 1.00 78.88 181 GLY A C 1
ATOM 1419 O O . GLY A 1 181 ? 9.236 8.760 -17.856 1.00 78.88 181 GLY A O 1
ATOM 1420 N N . SER A 1 182 ? 8.115 9.373 -19.685 1.00 76.94 182 SER A N 1
ATOM 1421 C CA . SER A 1 182 ? 7.833 10.742 -19.216 1.00 76.94 182 SER A CA 1
ATOM 1422 C C . SER A 1 182 ? 7.030 10.807 -17.909 1.00 76.94 182 SER A C 1
ATOM 1424 O O . SER A 1 182 ? 7.071 11.816 -17.210 1.00 76.94 182 SER A O 1
ATOM 1426 N N . ALA A 1 183 ? 6.324 9.730 -17.552 1.00 79.69 183 ALA A N 1
ATOM 1427 C CA . ALA A 1 183 ? 5.555 9.611 -16.314 1.00 79.69 183 ALA A CA 1
ATOM 1428 C C . ALA A 1 183 ? 6.285 8.835 -15.197 1.00 79.69 183 ALA A C 1
ATOM 1430 O O . ALA A 1 183 ? 5.699 8.602 -14.140 1.00 79.69 183 ALA A O 1
ATOM 1431 N N . ALA A 1 184 ? 7.553 8.452 -15.388 1.00 77.75 184 ALA A N 1
ATOM 1432 C CA . ALA A 1 184 ? 8.304 7.611 -14.450 1.00 77.75 184 ALA A CA 1
ATOM 1433 C C . ALA A 1 184 ? 8.383 8.204 -13.028 1.00 77.75 184 ALA A C 1
ATOM 1435 O O . ALA A 1 184 ? 8.278 7.479 -12.031 1.00 77.75 184 ALA A O 1
ATOM 1436 N N . LEU A 1 185 ? 8.497 9.535 -12.938 1.00 83.88 185 LEU A N 1
ATOM 1437 C CA . LEU A 1 185 ? 8.532 10.281 -11.677 1.00 83.88 185 LEU A CA 1
ATOM 1438 C C . LEU A 1 185 ? 7.172 10.276 -10.956 1.00 83.88 185 LEU A C 1
ATOM 1440 O O . LEU A 1 185 ? 7.117 10.269 -9.725 1.00 83.88 185 LEU A O 1
ATOM 1444 N N . ALA A 1 186 ? 6.062 10.228 -11.704 1.00 82.94 186 ALA A N 1
ATOM 1445 C CA . ALA A 1 186 ? 4.714 10.227 -11.136 1.00 82.94 186 ALA A CA 1
ATOM 1446 C C . ALA A 1 186 ? 4.461 8.985 -10.270 1.00 82.94 186 ALA A C 1
ATOM 1448 O O . ALA A 1 186 ? 3.788 9.084 -9.244 1.00 82.94 186 ALA A O 1
ATOM 1449 N N . ASN A 1 187 ? 5.059 7.845 -10.630 1.00 82.88 187 ASN A N 1
ATOM 1450 C CA . ASN A 1 187 ? 4.998 6.626 -9.831 1.00 82.88 187 ASN A CA 1
ATOM 1451 C C . ASN A 1 187 ? 5.592 6.854 -8.425 1.00 82.88 187 ASN A C 1
ATOM 1453 O O . ASN A 1 187 ? 4.941 6.563 -7.418 1.00 82.88 187 ASN A O 1
ATOM 1457 N N . ASP A 1 188 ? 6.793 7.434 -8.322 1.00 82.88 188 ASP A N 1
ATOM 1458 C CA . ASP A 1 188 ? 7.457 7.667 -7.027 1.00 82.88 188 ASP A CA 1
ATOM 1459 C C . ASP A 1 188 ? 6.754 8.734 -6.201 1.00 82.88 188 ASP A C 1
ATOM 1461 O O . ASP A 1 188 ? 6.523 8.531 -5.006 1.00 82.88 188 ASP A O 1
ATOM 1465 N N . ILE A 1 189 ? 6.323 9.818 -6.850 1.00 86.19 189 ILE A N 1
ATOM 1466 C CA . ILE A 1 189 ? 5.520 10.860 -6.208 1.00 86.19 189 ILE A CA 1
ATOM 1467 C C . ILE A 1 189 ? 4.239 10.249 -5.637 1.00 86.19 189 ILE A C 1
ATOM 1469 O O . ILE A 1 189 ? 3.922 10.487 -4.475 1.00 86.19 189 ILE A O 1
ATOM 1473 N N . ALA A 1 190 ? 3.531 9.399 -6.386 1.00 86.19 190 ALA A N 1
ATOM 1474 C CA . ALA A 1 190 ? 2.332 8.729 -5.887 1.00 86.19 190 ALA A CA 1
ATOM 1475 C C . ALA A 1 190 ? 2.622 7.848 -4.657 1.00 86.19 190 ALA A C 1
ATOM 1477 O O . ALA A 1 190 ? 1.814 7.806 -3.728 1.00 86.19 190 ALA A O 1
ATOM 1478 N N . GLY A 1 191 ? 3.796 7.211 -4.591 1.00 84.31 191 GLY A N 1
ATOM 1479 C CA . GLY A 1 191 ? 4.247 6.471 -3.406 1.00 84.31 191 GLY A CA 1
ATOM 1480 C C . GLY A 1 191 ? 4.415 7.366 -2.175 1.00 84.31 191 GLY A C 1
ATOM 1481 O O . GLY A 1 191 ? 3.900 7.055 -1.098 1.00 84.31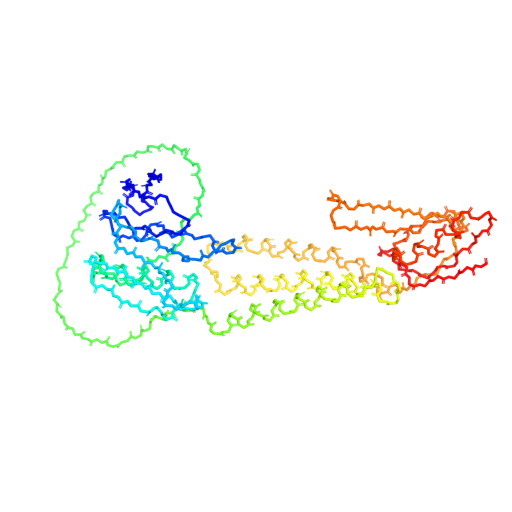 191 GLY A O 1
ATOM 1482 N N . VAL A 1 192 ? 5.067 8.519 -2.344 1.00 86.81 192 VAL A N 1
ATOM 1483 C CA . VAL A 1 192 ? 5.211 9.533 -1.286 1.00 86.81 192 VAL A CA 1
ATOM 1484 C C . VAL A 1 192 ? 3.840 10.072 -0.860 1.00 86.81 192 VAL A C 1
ATOM 1486 O O . VAL A 1 192 ? 3.570 10.193 0.335 1.00 86.81 192 VAL A O 1
ATOM 1489 N N . MET A 1 193 ? 2.936 10.325 -1.811 1.00 88.06 193 MET A N 1
ATOM 1490 C CA . MET A 1 193 ? 1.585 10.825 -1.535 1.00 88.06 193 MET A CA 1
ATOM 1491 C C . MET A 1 193 ? 0.760 9.847 -0.691 1.00 88.06 193 MET A C 1
ATOM 1493 O O . MET A 1 193 ? 0.088 10.282 0.242 1.00 88.06 193 MET A O 1
ATOM 1497 N N . ILE A 1 194 ? 0.854 8.533 -0.939 1.00 88.44 194 ILE A N 1
ATOM 1498 C CA . ILE A 1 194 ? 0.206 7.511 -0.093 1.00 88.44 194 ILE A CA 1
ATOM 1499 C C . ILE A 1 194 ? 0.666 7.655 1.362 1.00 88.44 194 ILE A C 1
ATOM 1501 O O . ILE A 1 194 ? -0.162 7.695 2.276 1.00 88.44 194 ILE A O 1
ATOM 1505 N N . MET A 1 195 ? 1.976 7.786 1.583 1.00 87.50 195 MET A N 1
ATOM 1506 C CA . MET A 1 195 ? 2.547 7.936 2.924 1.00 87.50 195 MET A CA 1
ATOM 1507 C C . MET A 1 195 ? 2.095 9.241 3.595 1.00 87.50 195 MET A C 1
ATOM 1509 O O . MET A 1 195 ? 1.742 9.233 4.776 1.00 87.50 195 MET A O 1
ATOM 1513 N N . VAL A 1 196 ? 2.027 10.344 2.843 1.00 89.50 196 VAL A N 1
ATOM 1514 C CA . VAL A 1 196 ? 1.516 11.640 3.322 1.00 89.50 196 VAL A CA 1
ATOM 1515 C C . VAL A 1 196 ? 0.041 11.549 3.715 1.00 89.50 196 VAL A C 1
ATOM 1517 O O . VAL A 1 196 ? -0.326 11.986 4.807 1.00 89.50 196 VAL A O 1
ATOM 1520 N N . PHE A 1 197 ? -0.817 10.957 2.880 1.00 89.69 197 PHE A N 1
ATOM 1521 C CA . PHE A 1 197 ? -2.244 10.810 3.183 1.00 89.69 197 PHE A CA 1
ATOM 1522 C C . PHE A 1 197 ? -2.482 9.927 4.408 1.00 89.69 197 PHE A C 1
ATOM 1524 O O . PHE A 1 197 ? -3.296 10.273 5.266 1.00 89.69 197 PHE A O 1
ATOM 1531 N N . MET A 1 198 ? -1.724 8.838 4.543 1.00 86.38 198 MET A N 1
ATOM 1532 C CA . MET A 1 198 ? -1.756 7.983 5.730 1.00 86.38 198 MET A CA 1
ATOM 1533 C C . MET A 1 198 ? -1.306 8.736 6.988 1.00 86.38 198 MET A C 1
ATOM 1535 O O . MET A 1 198 ? -1.946 8.633 8.036 1.00 86.38 198 MET A O 1
ATOM 1539 N N . TRP A 1 199 ? -0.249 9.545 6.893 1.00 88.31 199 TRP A N 1
ATOM 1540 C CA . TRP A 1 199 ? 0.227 10.375 8.000 1.00 88.31 199 TRP A CA 1
ATOM 1541 C C . TRP A 1 199 ? -0.796 11.437 8.422 1.00 88.31 199 TRP A C 1
ATOM 1543 O O . TRP A 1 199 ? -1.075 11.584 9.614 1.00 88.31 199 TRP A O 1
ATOM 1553 N N . LEU A 1 200 ? -1.426 12.123 7.465 1.00 87.50 200 LEU A N 1
ATOM 1554 C CA . LEU A 1 200 ? -2.500 13.085 7.730 1.00 87.50 200 LEU A CA 1
ATOM 1555 C C . LEU A 1 200 ? -3.718 12.415 8.376 1.00 87.50 200 LEU A C 1
ATOM 1557 O O . LEU A 1 200 ? -4.273 12.944 9.343 1.00 87.50 200 LEU A O 1
ATOM 1561 N N . TYR A 1 201 ? -4.101 11.228 7.903 1.00 85.50 201 TYR A N 1
ATOM 1562 C CA . TYR A 1 201 ? -5.167 10.435 8.512 1.00 85.50 201 TYR A CA 1
ATOM 1563 C C . TYR A 1 201 ? -4.860 10.103 9.979 1.00 85.50 201 TYR A C 1
ATOM 1565 O O . TYR A 1 201 ? -5.704 10.313 10.859 1.00 85.50 201 TYR A O 1
ATOM 1573 N N . LEU A 1 202 ? -3.637 9.643 10.270 1.00 83.25 202 LEU A N 1
ATOM 1574 C CA . LEU A 1 202 ? -3.190 9.371 11.637 1.00 83.25 202 LEU A CA 1
ATOM 1575 C C . LEU A 1 202 ? -3.199 10.640 12.499 1.00 83.25 202 LEU A C 1
ATOM 1577 O O . LEU A 1 202 ? -3.661 10.586 13.640 1.00 83.25 202 LEU A O 1
ATOM 1581 N N . LEU A 1 203 ? -2.779 11.787 11.957 1.00 82.94 203 LEU A N 1
ATOM 1582 C CA . LEU A 1 203 ? -2.808 13.082 12.644 1.00 82.94 203 LEU A CA 1
ATOM 1583 C C . LEU A 1 203 ? -4.229 13.444 13.087 1.00 82.94 203 LEU A C 1
ATOM 1585 O O . LEU A 1 203 ? -4.465 13.731 14.266 1.00 82.94 203 LEU A O 1
ATOM 1589 N N . VAL A 1 204 ? -5.183 13.391 12.154 1.00 80.88 204 VAL A N 1
ATOM 1590 C CA . VAL A 1 204 ? -6.601 13.675 12.414 1.00 80.88 204 VAL A CA 1
ATOM 1591 C C . VAL A 1 204 ? -7.134 12.713 13.476 1.00 80.88 204 VAL A C 1
ATOM 1593 O O . VAL A 1 204 ? -7.675 13.150 14.496 1.00 80.88 204 VAL A O 1
ATOM 1596 N N . ARG A 1 205 ? -6.896 11.408 13.315 1.00 77.12 205 ARG A N 1
ATOM 1597 C CA . ARG A 1 205 ? -7.369 10.372 14.245 1.00 77.12 205 ARG A CA 1
ATOM 1598 C C . ARG A 1 205 ? -6.800 10.543 15.656 1.00 77.12 205 ARG A C 1
ATOM 1600 O O . ARG A 1 205 ? -7.524 10.422 16.647 1.00 77.12 205 ARG A O 1
ATOM 1607 N N . ILE A 1 206 ? -5.515 10.870 15.776 1.00 75.06 206 ILE A N 1
ATOM 1608 C CA . ILE A 1 206 ? -4.848 11.095 17.064 1.00 75.06 206 ILE A CA 1
ATOM 1609 C C . ILE A 1 206 ? -5.390 12.348 17.763 1.00 75.06 206 ILE A C 1
ATOM 1611 O O . ILE A 1 206 ? -5.565 12.329 18.990 1.00 75.06 206 ILE A O 1
ATOM 1615 N N . ARG A 1 207 ? -5.664 13.417 17.002 1.00 72.44 207 ARG A N 1
ATOM 1616 C CA . ARG A 1 207 ? -6.194 14.690 17.510 1.00 72.44 207 ARG A CA 1
ATOM 1617 C C . ARG A 1 207 ? -7.632 14.555 18.018 1.00 72.44 207 ARG A C 1
ATOM 1619 O O . ARG A 1 207 ? -7.959 15.152 19.040 1.00 72.44 207 ARG A O 1
ATOM 1626 N N . HIS A 1 208 ? -8.466 13.743 17.367 1.00 67.44 208 HIS A N 1
ATOM 1627 C CA . HIS A 1 208 ? -9.870 13.545 17.755 1.00 67.44 208 HIS A CA 1
ATOM 1628 C C . HIS A 1 208 ? -10.071 12.596 18.955 1.00 67.44 208 HIS A C 1
ATOM 1630 O O . HIS A 1 208 ? -10.948 12.843 19.794 1.00 67.44 208 HIS A O 1
ATOM 1636 N N . ASN A 1 209 ? -9.225 11.565 19.100 1.00 61.22 209 ASN A N 1
ATOM 1637 C CA . ASN A 1 209 ? -9.385 10.507 20.113 1.00 61.22 209 ASN A CA 1
ATOM 1638 C C . ASN A 1 209 ? -8.401 10.558 21.297 1.00 61.22 209 ASN A C 1
ATOM 1640 O O . ASN A 1 209 ? -8.345 9.642 22.122 1.00 61.22 209 ASN A O 1
ATOM 1644 N N . GLY A 1 210 ? -7.596 11.613 21.430 1.00 55.62 210 GLY A N 1
ATOM 1645 C CA . GLY A 1 210 ? -6.537 11.647 22.434 1.00 55.62 210 GLY A CA 1
ATOM 1646 C C . GLY A 1 210 ? -6.955 12.011 23.858 1.00 55.62 210 GLY A C 1
ATOM 1647 O O . GLY A 1 210 ? -7.064 13.188 24.182 1.00 55.62 210 GLY A O 1
ATOM 1648 N N . LYS A 1 211 ? -7.021 11.017 24.758 1.00 56.53 211 LYS A N 1
ATOM 1649 C CA . LYS A 1 211 ? -6.863 11.261 26.206 1.00 56.53 211 LYS A CA 1
ATOM 1650 C C . LYS A 1 211 ? -5.455 11.837 26.495 1.00 56.53 211 LYS A C 1
ATOM 1652 O O . LYS A 1 211 ? -4.491 11.434 25.839 1.00 56.53 211 LYS A O 1
ATOM 1657 N N . PRO A 1 212 ? -5.303 12.755 27.470 1.00 50.16 212 PRO A N 1
ATOM 1658 C CA . PRO A 1 212 ? -4.120 13.616 27.617 1.00 50.16 212 PRO A CA 1
ATOM 1659 C C . PRO A 1 212 ? -2.832 12.934 28.113 1.00 50.16 212 PRO A C 1
ATOM 1661 O O . PRO A 1 212 ? -1.787 13.575 28.101 1.00 50.16 212 PRO A O 1
ATOM 1664 N N . LYS A 1 213 ? -2.865 11.664 28.534 1.00 51.06 213 LYS A N 1
ATOM 1665 C CA . LYS A 1 213 ? -1.759 11.051 29.294 1.00 51.06 213 LYS A CA 1
ATOM 1666 C C . LYS A 1 213 ? -0.568 10.537 28.459 1.00 51.06 213 LYS A C 1
ATOM 1668 O O . LYS A 1 213 ? 0.441 10.177 29.040 1.00 51.06 213 LYS A O 1
ATOM 1673 N N . ALA A 1 214 ? -0.639 10.554 27.122 1.00 64.19 214 ALA A N 1
ATOM 1674 C CA . ALA A 1 214 ? 0.443 10.073 26.242 1.00 64.19 214 ALA A CA 1
ATOM 1675 C C . ALA A 1 214 ? 0.756 11.031 25.072 1.00 64.19 214 ALA A C 1
ATOM 1677 O O . ALA A 1 214 ? 0.943 10.603 23.932 1.00 64.19 214 ALA A O 1
ATOM 1678 N N . LYS A 1 215 ? 0.762 12.350 25.319 1.00 71.50 215 LYS A N 1
ATOM 1679 C CA . LYS A 1 215 ? 1.049 13.358 24.275 1.00 71.50 215 LYS A CA 1
ATOM 1680 C C . LYS A 1 215 ? 2.456 13.207 23.679 1.00 71.50 215 LYS A C 1
ATOM 1682 O O . LYS A 1 215 ? 2.594 13.316 22.468 1.00 71.50 215 LYS A O 1
ATOM 1687 N N . ALA A 1 216 ? 3.458 12.893 24.502 1.00 75.06 216 ALA A N 1
ATOM 1688 C CA . ALA A 1 216 ? 4.847 12.752 24.060 1.00 75.06 216 ALA A CA 1
ATOM 1689 C C . ALA A 1 216 ? 5.039 11.600 23.059 1.00 75.06 216 ALA A C 1
ATOM 1691 O O . ALA A 1 216 ? 5.610 11.808 21.996 1.00 75.06 216 ALA A O 1
ATOM 1692 N N . VAL A 1 217 ? 4.479 10.418 23.344 1.00 78.06 217 VAL A N 1
ATOM 1693 C CA . VAL A 1 217 ? 4.568 9.247 22.449 1.00 78.06 217 VAL A CA 1
ATOM 1694 C C . VAL A 1 217 ? 3.908 9.529 21.100 1.00 78.06 217 VAL A C 1
ATOM 1696 O O . VAL A 1 217 ? 4.452 9.202 20.052 1.00 78.06 217 VAL A O 1
ATOM 1699 N N . LYS A 1 218 ? 2.750 10.196 21.110 1.00 77.19 218 LYS A N 1
ATOM 1700 C CA . LYS A 1 218 ? 2.043 10.584 19.883 1.00 77.19 218 LYS A CA 1
ATOM 1701 C C . LYS A 1 218 ? 2.852 11.550 19.031 1.00 77.19 218 LYS A C 1
ATOM 1703 O O . LYS A 1 218 ? 2.913 11.374 17.822 1.00 77.19 218 LYS A O 1
ATOM 1708 N N . ILE A 1 219 ? 3.463 12.549 19.661 1.00 81.56 219 ILE A N 1
ATOM 1709 C CA . ILE A 1 219 ? 4.329 13.504 18.968 1.00 81.56 219 ILE A CA 1
ATOM 1710 C C . ILE A 1 219 ? 5.546 12.771 18.396 1.00 81.56 219 ILE A C 1
ATOM 1712 O O . ILE A 1 219 ? 5.821 12.925 17.216 1.00 81.56 219 ILE A O 1
ATOM 1716 N N . ALA A 1 220 ? 6.200 11.905 19.174 1.00 83.00 220 ALA A N 1
ATOM 1717 C CA . ALA A 1 220 ? 7.361 11.143 18.715 1.00 83.00 220 ALA A CA 1
ATOM 1718 C C . ALA A 1 220 ? 7.051 10.281 17.479 1.00 83.00 220 ALA A C 1
ATOM 1720 O O . ALA A 1 220 ? 7.764 10.366 16.484 1.00 83.00 220 ALA A O 1
ATOM 1721 N N . VAL A 1 221 ? 5.952 9.515 17.495 1.00 83.94 221 VAL A N 1
ATOM 1722 C CA . VAL A 1 221 ? 5.530 8.700 16.340 1.00 83.94 221 VAL A CA 1
ATOM 1723 C C . VAL A 1 221 ? 5.251 9.574 15.115 1.00 83.94 221 VAL A C 1
ATOM 1725 O O . VAL A 1 221 ? 5.685 9.246 14.013 1.00 83.94 221 VAL A O 1
ATOM 1728 N N . MET A 1 222 ? 4.573 10.710 15.298 1.00 84.75 222 MET A N 1
ATOM 1729 C CA . MET A 1 222 ? 4.269 11.636 14.204 1.00 84.75 222 MET A CA 1
ATOM 1730 C C . MET A 1 222 ? 5.524 12.268 13.600 1.00 84.75 222 MET A C 1
ATOM 1732 O O . MET A 1 222 ? 5.598 12.401 12.378 1.00 84.75 222 MET A O 1
ATOM 1736 N N . THR A 1 223 ? 6.502 12.628 14.433 1.00 86.75 223 THR A N 1
ATOM 1737 C CA . THR A 1 223 ? 7.783 13.193 13.994 1.00 86.75 223 THR A CA 1
ATOM 1738 C C . THR A 1 223 ? 8.616 12.163 13.240 1.00 86.75 223 THR A C 1
ATOM 1740 O O . THR A 1 223 ? 9.164 12.488 12.192 1.00 86.75 223 THR A O 1
ATOM 1743 N N . ILE A 1 224 ? 8.670 10.913 13.718 1.00 88.00 224 ILE A N 1
ATOM 1744 C CA . ILE A 1 224 ? 9.381 9.826 13.027 1.00 88.00 224 ILE A CA 1
ATOM 1745 C C . ILE A 1 224 ? 8.774 9.595 11.641 1.00 88.00 224 ILE A C 1
ATOM 1747 O O . ILE A 1 224 ? 9.502 9.565 10.654 1.00 88.00 224 ILE A O 1
ATOM 1751 N N . PHE A 1 225 ? 7.446 9.501 11.540 1.00 87.12 225 PHE A N 1
ATOM 1752 C CA . PHE A 1 225 ? 6.789 9.346 10.241 1.00 87.12 225 PHE A CA 1
ATOM 1753 C C . PHE A 1 225 ? 7.051 10.530 9.302 1.00 87.12 225 PHE A C 1
ATOM 1755 O O . PHE A 1 225 ? 7.307 10.316 8.121 1.00 87.12 225 PHE A O 1
ATOM 1762 N N . ALA A 1 226 ? 7.023 11.766 9.810 1.00 88.81 226 ALA A N 1
ATOM 1763 C CA . ALA A 1 226 ? 7.334 12.945 9.005 1.00 88.81 226 ALA A CA 1
ATOM 1764 C C . ALA A 1 226 ? 8.784 12.918 8.488 1.00 88.81 226 ALA A C 1
ATOM 1766 O O . ALA A 1 226 ? 9.019 13.207 7.318 1.00 88.81 226 ALA A O 1
ATOM 1767 N N . ALA A 1 227 ? 9.743 12.510 9.325 1.00 90.44 227 ALA A N 1
ATOM 1768 C CA . ALA A 1 227 ? 11.139 12.354 8.923 1.00 90.44 227 ALA A CA 1
ATOM 1769 C C . ALA A 1 227 ? 11.314 11.278 7.836 1.00 90.44 227 ALA A C 1
ATOM 1771 O O . ALA A 1 227 ? 12.037 11.502 6.869 1.00 90.44 227 ALA A O 1
ATOM 1772 N N . VAL A 1 228 ? 10.608 10.146 7.948 1.00 88.88 228 VAL A N 1
ATOM 1773 C CA . VAL A 1 228 ? 10.621 9.083 6.926 1.00 88.88 228 VAL A CA 1
ATOM 1774 C C . VAL A 1 228 ? 10.032 9.574 5.603 1.00 88.88 228 VAL A C 1
ATOM 1776 O O . VAL A 1 228 ? 10.600 9.307 4.548 1.00 88.88 228 VAL A O 1
ATOM 1779 N N . ILE A 1 229 ? 8.922 10.317 5.639 1.00 89.00 229 ILE A N 1
ATOM 1780 C CA . ILE A 1 229 ? 8.315 10.901 4.433 1.00 89.00 229 ILE A CA 1
ATOM 1781 C C . ILE A 1 229 ? 9.286 11.870 3.760 1.00 89.00 229 ILE A C 1
ATOM 1783 O O . ILE A 1 229 ? 9.490 11.774 2.553 1.00 89.00 229 ILE A O 1
ATOM 1787 N N . LEU A 1 230 ? 9.912 12.763 4.534 1.00 88.69 230 LEU A N 1
ATOM 1788 C CA . LEU A 1 230 ? 10.903 13.708 4.017 1.00 88.69 230 LEU A CA 1
ATOM 1789 C C . LEU A 1 230 ? 12.074 12.978 3.358 1.00 88.69 230 LEU A C 1
ATOM 1791 O O . LEU A 1 230 ? 12.441 13.314 2.234 1.00 88.69 230 LEU A O 1
ATOM 1795 N N . TRP A 1 231 ? 12.594 11.939 4.014 1.00 88.06 231 TRP A N 1
ATOM 1796 C CA . TRP A 1 231 ? 13.674 11.113 3.480 1.00 88.06 231 TRP A CA 1
ATOM 1797 C C . TRP A 1 231 ? 13.302 10.464 2.143 1.00 88.06 231 TRP A C 1
ATOM 1799 O O . TRP A 1 231 ? 14.044 10.583 1.172 1.00 88.06 231 TRP A O 1
ATOM 1809 N N . LEU A 1 232 ? 12.133 9.821 2.066 1.00 83.19 232 LEU A N 1
ATOM 1810 C CA . LEU A 1 232 ? 11.664 9.167 0.839 1.00 83.19 232 LEU A CA 1
ATOM 1811 C C . LEU A 1 232 ? 11.345 10.171 -0.278 1.00 83.19 232 LEU A C 1
ATOM 1813 O O . LEU A 1 232 ? 11.528 9.861 -1.451 1.00 83.19 232 LEU A O 1
ATOM 1817 N N . SER A 1 233 ? 10.895 11.377 0.073 1.00 87.06 233 SER A N 1
ATOM 1818 C CA . SER A 1 233 ? 10.591 12.435 -0.896 1.00 87.06 233 SER A CA 1
ATOM 1819 C C . SER A 1 233 ? 11.823 13.150 -1.446 1.00 87.06 233 SER A C 1
ATOM 1821 O O . SER A 1 233 ? 11.718 13.814 -2.473 1.00 87.06 233 SER A O 1
ATOM 1823 N N . ALA A 1 234 ? 12.984 13.017 -0.796 1.00 87.75 234 ALA A N 1
ATOM 1824 C CA . ALA A 1 234 ? 14.179 13.767 -1.164 1.00 87.75 234 ALA A CA 1
ATOM 1825 C C . ALA A 1 234 ? 14.621 13.475 -2.605 1.00 87.75 234 ALA A C 1
ATOM 1827 O O . ALA A 1 234 ? 14.856 14.411 -3.362 1.00 87.75 234 ALA A O 1
ATOM 1828 N N . MET A 1 235 ? 14.670 12.201 -3.014 1.00 85.62 235 MET A N 1
ATOM 1829 C CA . MET A 1 235 ? 15.163 11.836 -4.350 1.00 85.62 235 MET A CA 1
ATOM 1830 C C . MET A 1 235 ? 14.238 12.338 -5.475 1.00 85.62 235 MET A C 1
ATOM 1832 O O . MET A 1 235 ? 14.735 13.057 -6.342 1.00 85.62 235 MET A O 1
ATOM 1836 N N . PRO A 1 236 ? 12.909 12.083 -5.453 1.00 84.31 236 PRO A N 1
ATOM 1837 C CA . PRO A 1 236 ? 12.018 12.600 -6.495 1.00 84.31 236 PRO A CA 1
ATOM 1838 C C . PRO A 1 236 ? 11.955 14.132 -6.542 1.00 84.31 236 PRO A C 1
ATOM 1840 O O . PRO A 1 236 ? 11.808 14.713 -7.613 1.00 84.31 236 PRO A O 1
ATOM 1843 N N . VAL A 1 237 ? 12.066 14.806 -5.389 1.00 85.81 237 VAL A N 1
ATOM 1844 C CA . VAL A 1 237 ? 12.074 16.276 -5.329 1.00 85.81 237 VAL A CA 1
ATOM 1845 C C . VAL A 1 237 ? 13.363 16.840 -5.917 1.00 85.81 237 VAL A C 1
ATOM 1847 O O . VAL A 1 237 ? 13.298 17.796 -6.687 1.00 85.81 237 VAL A O 1
ATOM 1850 N N . CYS A 1 238 ? 14.519 16.250 -5.602 1.00 86.56 238 CYS A N 1
ATOM 1851 C CA . CYS A 1 238 ? 15.783 16.641 -6.218 1.00 86.56 238 CYS A CA 1
ATOM 1852 C C . CYS A 1 238 ? 15.732 16.470 -7.739 1.00 86.56 238 CYS A C 1
ATOM 1854 O O . CYS A 1 238 ? 16.145 17.377 -8.449 1.00 86.56 238 CYS A O 1
ATOM 1856 N N . ASP A 1 239 ? 15.148 15.386 -8.247 1.00 86.62 239 ASP A N 1
ATOM 1857 C CA . ASP A 1 239 ? 14.977 15.192 -9.693 1.00 86.62 239 ASP A CA 1
ATOM 1858 C C . ASP A 1 239 ? 14.002 16.174 -10.340 1.00 86.62 239 ASP A C 1
ATOM 1860 O O . ASP A 1 239 ? 14.213 16.601 -11.472 1.00 86.62 239 ASP A O 1
ATOM 1864 N N . MET A 1 240 ? 12.955 16.587 -9.625 1.00 84.50 240 MET A N 1
ATOM 1865 C CA . MET A 1 240 ? 12.043 17.624 -10.110 1.00 84.50 240 MET A CA 1
ATOM 1866 C C . MET A 1 240 ? 12.730 18.995 -10.215 1.00 84.50 240 MET A C 1
ATOM 1868 O O . MET A 1 240 ? 12.366 19.793 -11.075 1.00 84.50 240 MET A O 1
ATOM 1872 N N . ILE A 1 241 ? 13.708 19.272 -9.346 1.00 87.31 241 ILE A N 1
ATOM 1873 C CA . ILE A 1 241 ? 14.478 20.525 -9.340 1.00 87.31 241 ILE A CA 1
ATOM 1874 C C . ILE A 1 241 ? 15.605 20.482 -10.377 1.00 87.31 241 ILE A C 1
ATOM 1876 O O . ILE A 1 241 ? 15.770 21.433 -11.136 1.00 87.31 241 ILE A O 1
ATOM 1880 N N . SER A 1 242 ? 16.382 19.398 -10.394 1.00 87.25 242 SER A N 1
ATOM 1881 C CA . SER A 1 242 ? 17.538 19.220 -11.278 1.00 87.25 242 SER A CA 1
ATOM 1882 C C . SER A 1 242 ? 17.131 18.955 -12.727 1.00 87.25 242 SER A C 1
ATOM 1884 O O . SER A 1 242 ? 17.891 19.273 -13.639 1.00 87.25 242 SER A O 1
ATOM 1886 N N . GLY A 1 243 ? 15.937 18.398 -12.940 1.00 86.25 243 GLY A N 1
ATOM 1887 C CA . GLY A 1 243 ? 15.457 18.000 -14.254 1.00 86.25 243 GLY A CA 1
ATOM 1888 C C . GLY A 1 243 ? 16.140 16.734 -14.792 1.00 86.25 243 GLY A C 1
ATOM 1889 O O . GLY A 1 243 ? 16.938 16.096 -14.097 1.00 86.25 243 GLY A O 1
ATOM 1890 N N . PRO A 1 244 ? 15.793 16.335 -16.026 1.00 89.19 244 PRO A N 1
ATOM 1891 C CA . PRO A 1 244 ? 16.404 15.192 -16.691 1.00 89.19 244 PRO A CA 1
ATOM 1892 C C . PRO A 1 244 ? 17.870 15.463 -17.054 1.00 89.19 244 PRO A C 1
ATOM 1894 O O . PRO A 1 244 ? 18.241 16.579 -17.419 1.00 89.19 244 PRO A O 1
ATOM 1897 N N . LYS A 1 245 ? 18.701 14.421 -16.986 1.00 89.88 245 LYS A N 1
ATOM 1898 C CA . LYS A 1 245 ? 20.079 14.423 -17.479 1.00 89.88 245 LYS A CA 1
ATOM 1899 C C . LYS A 1 245 ? 20.220 13.526 -18.695 1.00 89.88 245 LYS A C 1
ATOM 1901 O O . LYS A 1 245 ? 19.606 12.466 -18.779 1.00 89.88 245 LYS A O 1
ATOM 1906 N N . GLU A 1 246 ? 21.105 13.932 -19.589 1.00 91.31 246 GLU A N 1
ATOM 1907 C CA . GLU A 1 246 ? 21.439 13.188 -20.795 1.00 91.31 246 GLU A CA 1
ATOM 1908 C C . GLU A 1 246 ? 22.786 12.482 -20.618 1.00 91.31 246 GLU A C 1
ATOM 1910 O O . GLU A 1 246 ? 23.739 13.056 -20.082 1.00 91.31 246 GLU A O 1
ATOM 1915 N N . ALA A 1 247 ? 22.880 11.230 -21.056 1.00 88.75 247 ALA A N 1
ATOM 1916 C CA . ALA A 1 247 ? 24.126 10.477 -21.060 1.00 88.75 247 ALA A CA 1
ATOM 1917 C C . ALA A 1 247 ? 24.172 9.487 -22.225 1.00 88.75 247 ALA A C 1
ATOM 1919 O O . ALA A 1 247 ? 23.155 8.936 -22.636 1.00 88.75 247 ALA A O 1
ATOM 1920 N N . VAL A 1 248 ? 25.379 9.222 -22.724 1.00 89.94 248 VAL A N 1
ATOM 1921 C CA . VAL A 1 248 ? 25.632 8.140 -23.682 1.00 89.94 248 VAL A CA 1
ATOM 1922 C C . VAL A 1 248 ? 26.291 6.987 -22.941 1.00 89.94 248 VAL A C 1
ATOM 1924 O O . VAL A 1 248 ? 27.322 7.170 -22.286 1.00 89.94 248 VAL A O 1
ATOM 1927 N N . LEU A 1 249 ? 25.680 5.812 -23.036 1.00 88.62 249 LEU A N 1
ATOM 1928 C CA . LEU A 1 249 ? 26.150 4.578 -22.429 1.00 88.62 249 LEU A CA 1
ATOM 1929 C C . LEU A 1 249 ? 26.869 3.705 -23.457 1.00 88.62 249 LEU A C 1
ATOM 1931 O O . LEU A 1 249 ? 26.332 3.396 -24.518 1.00 88.62 249 LEU A O 1
ATOM 1935 N N . TYR A 1 250 ? 28.061 3.256 -23.082 1.00 86.19 250 TYR A N 1
ATOM 1936 C CA . TYR A 1 250 ? 28.880 2.257 -23.760 1.00 86.19 250 TYR A CA 1
ATOM 1937 C C . TYR A 1 250 ? 28.911 0.969 -22.937 1.00 86.19 250 TYR A C 1
ATOM 1939 O O . TYR A 1 250 ? 28.706 1.003 -21.721 1.00 86.19 250 TYR A O 1
ATOM 1947 N N . GLN A 1 251 ? 29.241 -0.159 -23.575 1.00 82.81 251 GLN A N 1
ATOM 1948 C CA . GLN A 1 251 ? 29.326 -1.468 -22.904 1.00 82.81 251 GLN A CA 1
ATOM 1949 C C . GLN A 1 251 ? 28.048 -1.765 -22.103 1.00 82.81 251 GLN A C 1
ATOM 1951 O O . GLN A 1 251 ? 28.089 -2.034 -20.900 1.00 82.81 251 GLN A O 1
ATOM 1956 N N . THR A 1 252 ? 26.905 -1.610 -22.769 1.00 83.88 252 THR A N 1
ATOM 1957 C CA . THR A 1 252 ? 25.591 -1.718 -22.146 1.00 83.88 252 THR A CA 1
ATOM 1958 C C . THR A 1 252 ? 25.278 -3.162 -21.773 1.00 83.88 252 THR A C 1
ATOM 1960 O O . THR A 1 252 ? 25.640 -4.108 -22.470 1.00 83.88 252 THR A O 1
ATOM 1963 N N . ARG A 1 253 ? 24.616 -3.333 -20.631 1.00 84.81 253 ARG A N 1
ATOM 1964 C CA . ARG A 1 253 ? 24.160 -4.619 -20.112 1.00 84.81 253 ARG A CA 1
ATOM 1965 C C . ARG A 1 253 ? 22.817 -4.430 -19.428 1.00 84.81 253 ARG A C 1
ATOM 1967 O O . ARG A 1 253 ? 22.645 -3.477 -18.671 1.00 84.81 253 ARG A O 1
ATOM 1974 N N . THR A 1 254 ? 21.896 -5.358 -19.632 1.00 85.88 254 THR A N 1
ATOM 1975 C CA . THR A 1 254 ? 20.644 -5.407 -18.880 1.00 85.88 254 THR A CA 1
ATOM 1976 C C . THR A 1 254 ? 20.799 -6.305 -17.648 1.00 85.88 254 THR A C 1
ATOM 1978 O O . THR A 1 254 ? 21.458 -7.348 -17.669 1.00 85.88 254 THR A O 1
ATOM 1981 N N . GLU A 1 255 ? 20.230 -5.880 -16.524 1.00 84.31 255 GLU A N 1
ATOM 1982 C CA . GLU A 1 255 ? 20.194 -6.650 -15.282 1.00 84.31 255 GLU A CA 1
ATOM 1983 C C . GLU A 1 255 ? 18.756 -6.817 -14.809 1.00 84.31 255 GLU A C 1
ATOM 1985 O O . GLU A 1 255 ? 17.922 -5.918 -14.925 1.00 84.31 255 GLU A O 1
ATOM 1990 N N . ARG A 1 256 ? 18.478 -7.968 -14.201 1.00 82.81 256 ARG A N 1
ATOM 1991 C CA . ARG A 1 256 ? 17.171 -8.285 -13.641 1.00 82.81 256 ARG A CA 1
ATOM 1992 C C . ARG A 1 256 ? 17.315 -8.668 -12.182 1.00 82.81 256 ARG A C 1
ATOM 1994 O O . ARG A 1 256 ? 18.072 -9.579 -11.851 1.00 82.81 256 ARG A O 1
ATOM 2001 N N . THR A 1 257 ? 16.548 -8.020 -11.314 1.00 77.62 257 THR A N 1
ATOM 2002 C CA . THR A 1 257 ? 16.463 -8.391 -9.899 1.00 77.62 257 THR A CA 1
ATOM 2003 C C . THR A 1 257 ? 15.026 -8.737 -9.515 1.00 77.62 257 THR A C 1
ATOM 2005 O O . THR A 1 257 ? 14.051 -8.251 -10.096 1.00 77.62 257 THR A O 1
ATOM 2008 N N . GLN A 1 258 ? 14.890 -9.641 -8.546 1.00 71.25 258 GLN A N 1
ATOM 2009 C CA . GLN A 1 258 ? 13.612 -9.977 -7.924 1.00 71.25 258 GLN A CA 1
ATOM 2010 C C . GLN A 1 258 ? 13.594 -9.415 -6.504 1.00 71.25 258 GLN A C 1
ATOM 2012 O O . GLN A 1 258 ? 14.577 -9.552 -5.773 1.00 71.25 258 GLN A O 1
ATOM 2017 N N . GLY A 1 259 ? 12.485 -8.780 -6.117 1.00 58.72 259 GLY A N 1
ATOM 2018 C CA . GLY A 1 259 ? 12.270 -8.330 -4.744 1.00 58.72 259 GLY A CA 1
ATOM 2019 C C . GLY A 1 259 ? 12.293 -9.486 -3.733 1.00 58.72 259 GLY A C 1
ATOM 2020 O O . GLY A 1 259 ? 12.068 -10.647 -4.082 1.00 58.72 259 GLY A O 1
ATOM 2021 N N . HIS A 1 260 ? 12.527 -9.149 -2.461 1.00 50.78 260 HIS A N 1
ATOM 2022 C CA . HIS A 1 260 ? 12.865 -10.057 -1.349 1.00 50.78 260 HIS A CA 1
ATOM 2023 C C . HIS A 1 260 ? 11.838 -11.168 -1.010 1.00 50.78 260 HIS A C 1
ATOM 2025 O O . HIS A 1 260 ? 12.073 -11.944 -0.087 1.00 50.78 260 HIS A O 1
ATOM 2031 N N . THR A 1 261 ? 10.712 -11.270 -1.725 1.00 43.66 261 THR A N 1
ATOM 2032 C CA . THR A 1 261 ? 9.648 -12.261 -1.475 1.00 43.66 261 THR A CA 1
ATOM 2033 C C . THR A 1 261 ? 9.119 -12.978 -2.721 1.00 43.66 261 THR A C 1
ATOM 2035 O O . THR A 1 261 ? 8.146 -13.717 -2.607 1.00 43.66 261 THR A O 1
ATOM 2038 N N . GLY A 1 262 ? 9.718 -12.809 -3.908 1.00 39.84 262 GLY A N 1
ATOM 2039 C CA . GLY A 1 262 ? 9.387 -13.589 -5.120 1.00 39.84 262 GLY A CA 1
ATOM 2040 C C . GLY A 1 262 ? 7.963 -13.423 -5.688 1.00 39.84 262 GLY A C 1
ATOM 2041 O O . GLY A 1 262 ? 7.711 -13.840 -6.815 1.00 39.84 262 GLY A O 1
ATOM 2042 N N . LEU A 1 263 ? 7.045 -12.788 -4.952 1.00 45.28 263 LEU A N 1
ATOM 2043 C CA . LEU A 1 263 ? 5.638 -12.640 -5.323 1.00 45.28 263 LEU A CA 1
ATOM 2044 C C . LEU A 1 263 ? 5.309 -11.268 -5.932 1.00 45.28 263 LEU A C 1
ATOM 2046 O O . LEU A 1 263 ? 4.410 -11.189 -6.761 1.00 45.28 263 LEU A O 1
ATOM 2050 N N . PHE A 1 264 ? 6.022 -10.194 -5.565 1.00 48.94 264 PHE A N 1
ATOM 2051 C CA . PHE A 1 264 ? 5.644 -8.829 -5.964 1.00 48.94 264 PHE A CA 1
ATOM 2052 C C . PHE A 1 264 ? 6.843 -7.875 -6.087 1.00 48.94 264 PHE A C 1
ATOM 2054 O O . PHE A 1 264 ? 7.039 -7.013 -5.242 1.00 48.94 264 PHE A O 1
ATOM 2061 N N . SER A 1 265 ? 7.654 -8.051 -7.129 1.00 58.59 265 SER A N 1
ATOM 2062 C CA . SER A 1 265 ? 8.215 -6.981 -7.981 1.00 58.59 265 SER A CA 1
ATOM 2063 C C . SER A 1 265 ? 9.396 -7.540 -8.776 1.00 58.59 265 SER A C 1
ATOM 2065 O O . SER A 1 265 ? 10.319 -8.158 -8.236 1.00 58.59 265 SER A O 1
ATOM 2067 N N . ARG A 1 266 ? 9.348 -7.368 -10.097 1.00 71.12 266 ARG A N 1
ATOM 2068 C CA . ARG A 1 266 ? 10.495 -7.587 -10.981 1.00 71.12 266 ARG A CA 1
ATOM 2069 C C . ARG A 1 266 ? 11.031 -6.207 -11.315 1.00 71.12 266 ARG A C 1
ATOM 2071 O O . ARG A 1 266 ? 10.271 -5.393 -11.829 1.00 71.12 266 ARG A O 1
ATOM 2078 N N . HIS A 1 267 ? 12.294 -5.964 -10.993 1.00 81.19 267 HIS A N 1
ATOM 2079 C CA . HIS A 1 267 ? 12.969 -4.727 -11.353 1.00 81.19 267 HIS A CA 1
ATOM 2080 C C . HIS A 1 267 ? 13.960 -5.027 -12.468 1.00 81.19 267 HIS A C 1
ATOM 2082 O O . HIS A 1 267 ? 14.722 -5.999 -12.399 1.00 81.19 267 HIS A O 1
ATOM 2088 N N . TYR A 1 268 ? 13.915 -4.196 -13.497 1.00 85.94 268 TYR A N 1
ATOM 2089 C CA . TYR A 1 268 ? 14.776 -4.291 -14.659 1.00 85.94 268 TYR A CA 1
ATOM 2090 C C . TYR A 1 268 ? 15.675 -3.066 -14.677 1.00 85.94 268 TYR A C 1
ATOM 2092 O O . TYR A 1 268 ? 15.231 -1.960 -14.366 1.00 85.94 268 TYR A O 1
ATOM 2100 N N . TYR A 1 269 ? 16.944 -3.264 -15.008 1.00 87.44 269 TYR A N 1
ATOM 2101 C CA . TYR A 1 269 ? 17.929 -2.196 -15.033 1.00 87.44 269 TYR A CA 1
ATOM 2102 C C . TYR A 1 269 ? 18.708 -2.212 -16.339 1.00 87.44 269 TYR A C 1
ATOM 2104 O O . TYR A 1 269 ? 19.090 -3.277 -16.824 1.00 87.44 269 TYR A O 1
ATOM 2112 N N . LEU A 1 270 ? 18.994 -1.021 -16.853 1.00 87.94 270 LEU A N 1
ATOM 2113 C CA . LEU A 1 270 ? 19.991 -0.786 -17.884 1.00 87.94 270 LEU A CA 1
ATOM 2114 C C . LEU A 1 270 ? 21.267 -0.268 -17.217 1.00 87.94 270 LEU A C 1
ATOM 2116 O O . LEU A 1 270 ? 21.257 0.762 -16.538 1.00 87.94 270 LEU A O 1
ATOM 2120 N N . CYS A 1 271 ? 22.361 -0.992 -17.409 1.00 88.69 271 CYS A N 1
ATOM 2121 C CA . CYS A 1 271 ? 23.689 -0.640 -16.934 1.00 88.69 271 CYS A CA 1
ATOM 2122 C C . CYS A 1 271 ? 24.571 -0.263 -18.126 1.00 88.69 271 CYS A C 1
ATOM 2124 O O . CYS A 1 271 ? 24.519 -0.908 -19.170 1.00 88.69 271 CYS A O 1
ATOM 2126 N N . GLY A 1 272 ? 25.425 0.741 -17.968 1.00 88.38 272 GLY A N 1
ATOM 2127 C CA . GLY A 1 272 ? 26.424 1.093 -18.974 1.00 88.38 272 GLY A CA 1
ATOM 2128 C C . GLY A 1 272 ? 27.487 2.030 -18.421 1.00 88.38 272 GLY A C 1
ATOM 2129 O O . GLY A 1 272 ? 27.357 2.555 -17.314 1.00 88.38 272 GLY A O 1
ATOM 2130 N N . ARG A 1 273 ? 28.561 2.228 -19.180 1.00 89.44 273 ARG A N 1
ATOM 2131 C CA . ARG A 1 273 ? 29.643 3.159 -18.846 1.00 89.44 273 ARG A CA 1
ATOM 2132 C C . ARG A 1 273 ? 29.546 4.418 -19.683 1.00 89.44 273 ARG A C 1
ATOM 2134 O O . ARG A 1 273 ? 29.343 4.338 -20.886 1.00 89.44 273 ARG A O 1
ATOM 2141 N N . THR A 1 274 ? 29.736 5.572 -19.069 1.00 89.19 274 THR A N 1
ATOM 2142 C CA . THR A 1 274 ? 29.877 6.839 -19.791 1.00 89.19 274 THR A CA 1
ATOM 2143 C C . THR A 1 274 ? 31.273 6.981 -20.397 1.00 89.19 274 THR A C 1
ATOM 2145 O O . THR A 1 274 ? 32.204 6.250 -20.051 1.00 89.19 274 THR A O 1
ATOM 2148 N N . ALA A 1 275 ? 31.454 7.990 -21.255 1.00 84.75 275 ALA A N 1
ATOM 2149 C CA . ALA A 1 275 ? 32.773 8.373 -21.766 1.00 84.75 275 ALA A CA 1
ATOM 2150 C C . ALA A 1 275 ? 33.766 8.762 -20.649 1.00 84.75 275 ALA A C 1
ATOM 2152 O O . ALA A 1 275 ? 34.971 8.597 -20.817 1.00 84.75 275 ALA A O 1
ATOM 2153 N N . SER A 1 276 ? 33.272 9.243 -19.500 1.00 83.94 276 SER A N 1
ATOM 2154 C CA . SER A 1 276 ? 34.089 9.552 -18.318 1.00 83.94 276 SER A CA 1
ATOM 2155 C C . SER A 1 276 ? 34.503 8.312 -17.513 1.00 83.94 276 SER A C 1
ATOM 2157 O O . SER A 1 276 ? 35.257 8.438 -16.550 1.00 83.94 276 SER A O 1
ATOM 2159 N N . GLY A 1 277 ? 34.032 7.118 -17.890 1.00 82.81 277 GLY A N 1
ATOM 2160 C CA . GLY A 1 277 ? 34.296 5.860 -17.189 1.00 82.81 277 GLY A CA 1
ATOM 2161 C C . GLY A 1 277 ? 33.365 5.584 -16.003 1.00 82.81 277 GLY A C 1
ATOM 2162 O O . GLY A 1 277 ? 33.535 4.569 -15.327 1.00 82.81 277 GLY A O 1
ATOM 2163 N N . GLU A 1 278 ? 32.374 6.442 -15.750 1.00 87.88 278 GLU A N 1
ATOM 2164 C CA . GLU A 1 278 ? 31.378 6.246 -14.694 1.00 87.88 278 GLU A CA 1
ATOM 2165 C C . GLU A 1 278 ? 30.352 5.178 -15.100 1.00 87.88 278 GLU A C 1
ATOM 2167 O O . GLU A 1 278 ? 29.800 5.207 -16.201 1.00 87.88 278 GLU A O 1
ATOM 2172 N N . THR A 1 279 ? 30.076 4.222 -14.210 1.00 87.69 279 THR A N 1
ATOM 2173 C CA . THR A 1 279 ? 29.016 3.228 -14.416 1.00 87.69 279 THR A CA 1
ATOM 2174 C C . THR A 1 279 ? 27.669 3.782 -13.973 1.00 87.69 279 THR A C 1
ATOM 2176 O O . THR A 1 279 ? 27.435 3.971 -12.778 1.00 87.69 279 THR A O 1
ATOM 2179 N N . ILE A 1 280 ? 26.758 3.964 -14.922 1.00 89.31 280 ILE A N 1
ATOM 2180 C CA . ILE A 1 280 ? 25.377 4.356 -14.656 1.00 89.31 280 ILE A CA 1
ATOM 2181 C C . ILE A 1 280 ? 24.500 3.106 -14.667 1.00 89.31 280 ILE A C 1
ATOM 2183 O O . ILE A 1 280 ? 24.594 2.268 -15.564 1.00 89.31 280 ILE A O 1
ATOM 2187 N N . ARG A 1 281 ? 23.628 3.010 -13.663 1.00 89.62 281 ARG A N 1
ATOM 2188 C CA . ARG A 1 281 ? 22.567 2.010 -13.562 1.00 89.62 281 ARG A CA 1
ATOM 2189 C C . ARG A 1 281 ? 21.229 2.727 -13.458 1.00 89.62 281 ARG A C 1
ATOM 2191 O O . ARG A 1 281 ? 21.041 3.507 -12.527 1.00 89.62 281 ARG A O 1
ATOM 2198 N N . VAL A 1 282 ? 20.327 2.451 -14.392 1.00 89.62 282 VAL A N 1
ATOM 2199 C CA . VAL A 1 282 ? 19.008 3.088 -14.497 1.00 89.62 282 VAL A CA 1
ATOM 2200 C C . VAL A 1 282 ? 17.921 2.020 -14.462 1.00 89.62 282 VAL A C 1
ATOM 2202 O O . VAL A 1 282 ? 18.061 0.985 -15.105 1.00 89.62 282 VAL A O 1
ATOM 2205 N N . GLU A 1 283 ? 16.853 2.243 -13.703 1.00 86.50 283 GLU A N 1
ATOM 2206 C CA . GLU A 1 283 ? 15.659 1.400 -13.689 1.00 86.50 283 GLU A CA 1
ATOM 2207 C C . GLU A 1 283 ? 14.817 1.633 -14.953 1.00 86.50 283 GLU A C 1
ATOM 2209 O O . GLU A 1 283 ? 14.563 2.774 -15.354 1.00 86.50 283 GLU A O 1
ATOM 2214 N N . ILE A 1 284 ? 14.391 0.532 -15.570 1.00 86.31 284 ILE A N 1
ATOM 2215 C CA . ILE A 1 284 ? 13.634 0.499 -16.824 1.00 86.31 284 ILE A CA 1
ATOM 2216 C C . ILE A 1 284 ? 12.366 -0.353 -16.677 1.00 86.31 284 ILE A C 1
ATOM 2218 O O . ILE A 1 284 ? 12.249 -1.179 -15.765 1.00 86.31 284 ILE A O 1
ATOM 2222 N N . SER A 1 285 ? 11.393 -0.150 -17.568 1.00 83.50 285 SER A N 1
ATOM 2223 C CA . SER A 1 285 ? 10.204 -1.004 -17.639 1.00 83.50 285 SER A CA 1
ATOM 2224 C C . SER A 1 285 ? 10.531 -2.398 -18.186 1.00 83.50 285 SER A C 1
ATOM 2226 O O . SER A 1 285 ? 11.612 -2.646 -18.716 1.00 83.50 285 SER A O 1
ATOM 2228 N N . ALA A 1 286 ? 9.576 -3.324 -18.060 1.00 81.56 286 ALA A N 1
ATOM 2229 C CA . ALA A 1 286 ? 9.690 -4.645 -18.675 1.00 81.56 286 ALA A CA 1
ATOM 2230 C C . ALA A 1 286 ? 9.735 -4.568 -20.211 1.00 81.56 286 ALA A C 1
ATOM 2232 O O . ALA A 1 286 ? 10.472 -5.330 -20.830 1.00 81.56 286 ALA A O 1
ATOM 2233 N N . ASP A 1 287 ? 8.979 -3.636 -20.798 1.00 80.81 287 ASP A N 1
ATOM 2234 C CA . ASP A 1 287 ? 8.903 -3.453 -22.248 1.00 80.81 287 ASP A CA 1
ATOM 2235 C C . ASP A 1 287 ? 10.234 -2.909 -22.789 1.00 80.81 287 ASP A C 1
ATOM 2237 O O . ASP A 1 287 ? 10.798 -3.457 -23.738 1.00 80.81 287 ASP A O 1
ATOM 2241 N N . ASP A 1 288 ? 10.805 -1.906 -22.111 1.00 80.56 288 ASP A N 1
ATOM 2242 C CA . ASP A 1 288 ? 12.139 -1.393 -22.441 1.00 80.56 288 ASP A CA 1
ATOM 2243 C C . ASP A 1 288 ? 13.216 -2.461 -22.243 1.00 80.56 288 ASP A C 1
ATOM 2245 O O . ASP A 1 288 ? 14.150 -2.546 -23.032 1.00 80.56 288 ASP A O 1
ATOM 2249 N N . TYR A 1 289 ? 13.094 -3.298 -21.207 1.00 83.75 289 TYR A N 1
ATOM 2250 C CA . TYR A 1 289 ? 14.031 -4.396 -20.982 1.00 83.75 289 TYR A CA 1
ATOM 2251 C C . TYR A 1 289 ? 14.049 -5.360 -22.164 1.00 83.75 289 TYR A C 1
ATOM 2253 O O . TYR A 1 289 ? 15.137 -5.686 -22.621 1.00 83.75 289 TYR A O 1
ATOM 2261 N N . SER A 1 290 ? 12.889 -5.774 -22.686 1.00 79.56 290 SER A N 1
ATOM 2262 C CA . SER A 1 290 ? 12.856 -6.631 -23.878 1.00 79.56 290 SER A CA 1
ATOM 2263 C C . SER A 1 290 ? 13.460 -5.950 -25.103 1.00 79.56 290 SER A C 1
ATOM 2265 O O . SER A 1 290 ? 14.197 -6.595 -25.836 1.00 79.56 290 SER A O 1
ATOM 2267 N N . GLY A 1 291 ? 13.220 -4.646 -25.289 1.00 78.56 291 GLY A N 1
ATOM 2268 C CA . GLY A 1 291 ? 13.818 -3.897 -26.395 1.00 78.56 291 GLY A CA 1
ATOM 2269 C C . GLY A 1 291 ? 15.340 -3.800 -26.290 1.00 78.56 291 GLY A C 1
ATOM 2270 O O . GLY A 1 291 ? 16.037 -3.920 -27.285 1.00 78.56 291 GLY A O 1
ATOM 2271 N N . PHE A 1 292 ? 15.878 -3.633 -25.081 1.00 80.38 292 PHE A N 1
ATOM 2272 C CA . PHE A 1 292 ? 17.323 -3.605 -24.873 1.00 80.38 292 PHE A CA 1
ATOM 2273 C C . PHE A 1 292 ? 17.963 -4.983 -24.759 1.00 80.38 292 PHE A C 1
ATOM 2275 O O . PHE A 1 292 ? 19.173 -5.062 -24.876 1.00 80.38 292 PHE A O 1
ATOM 2282 N N . GLU A 1 293 ? 17.230 -6.056 -24.482 1.00 76.38 293 GLU A N 1
ATOM 2283 C CA . GLU A 1 293 ? 17.814 -7.398 -24.351 1.00 76.38 293 GLU A CA 1
ATOM 2284 C C . GLU A 1 293 ? 18.387 -7.900 -25.683 1.00 76.38 293 GLU A C 1
ATOM 2286 O O . GLU A 1 293 ? 19.424 -8.562 -25.681 1.00 76.38 293 GLU A O 1
ATOM 2291 N N . ASP A 1 294 ? 17.777 -7.506 -26.803 1.00 68.31 294 ASP A N 1
ATOM 2292 C CA . ASP A 1 294 ? 18.252 -7.842 -28.148 1.00 68.31 294 ASP A CA 1
ATOM 2293 C C . ASP A 1 294 ? 19.475 -7.000 -28.574 1.00 68.31 294 ASP A C 1
ATOM 2295 O O . ASP A 1 294 ? 20.347 -7.481 -29.302 1.00 68.31 294 ASP A O 1
ATOM 2299 N N . ASP A 1 295 ? 19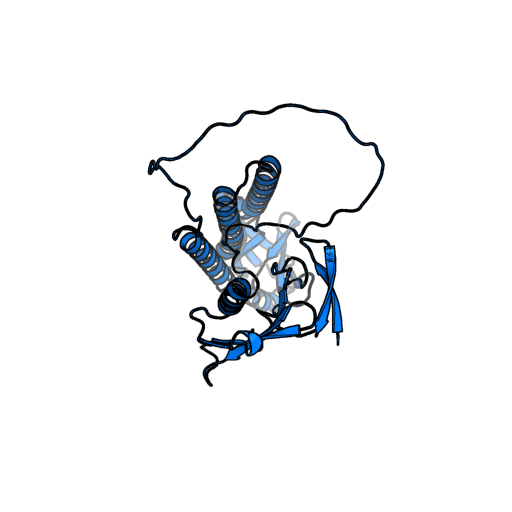.589 -5.764 -28.074 1.00 68.56 295 ASP A N 1
ATOM 2300 C CA . ASP A 1 295 ? 20.600 -4.792 -28.514 1.00 68.56 295 ASP A CA 1
ATOM 2301 C C . ASP A 1 295 ? 21.755 -4.576 -27.513 1.00 68.56 295 ASP A C 1
ATOM 2303 O O . ASP A 1 295 ? 22.891 -4.281 -27.904 1.00 68.56 295 ASP A O 1
ATOM 2307 N N . ALA A 1 296 ? 21.509 -4.739 -26.210 1.00 64.88 296 ALA A N 1
ATOM 2308 C CA . ALA A 1 296 ? 22.491 -4.559 -25.144 1.00 64.88 296 ALA A CA 1
ATOM 2309 C C . ALA A 1 296 ? 23.421 -5.774 -25.055 1.00 64.88 296 ALA A C 1
ATOM 2311 O O . ALA A 1 296 ? 23.061 -6.840 -24.561 1.00 64.88 296 ALA A O 1
ATOM 2312 N N . GLY A 1 297 ? 24.659 -5.585 -25.505 1.00 60.34 297 GLY A N 1
ATOM 2313 C CA . GLY A 1 297 ? 25.672 -6.641 -25.579 1.00 60.34 297 GLY A CA 1
ATOM 2314 C C . GLY A 1 297 ? 26.265 -6.806 -26.976 1.00 60.34 297 GLY A C 1
ATOM 2315 O O . GLY A 1 297 ? 27.294 -7.470 -27.121 1.00 60.34 297 GLY A O 1
ATOM 2316 N N . SER A 1 298 ? 25.683 -6.151 -27.985 1.00 65.00 298 SER A N 1
ATOM 2317 C CA . SER A 1 298 ? 26.272 -6.064 -29.318 1.00 65.00 298 SER A CA 1
ATOM 2318 C C . SER A 1 298 ? 27.576 -5.248 -29.279 1.00 65.00 298 SER A C 1
ATOM 2320 O O . SER A 1 298 ? 27.605 -4.132 -28.748 1.00 65.00 298 SER A O 1
ATOM 2322 N N . PRO A 1 299 ? 28.698 -5.773 -29.806 1.00 57.72 299 PRO A N 1
ATOM 2323 C CA . PRO A 1 299 ? 29.975 -5.073 -29.763 1.00 57.72 299 PRO A CA 1
ATOM 2324 C C . PRO A 1 299 ? 29.895 -3.770 -30.571 1.00 57.72 299 PRO A C 1
ATOM 2326 O O . PRO A 1 299 ? 29.805 -3.794 -31.793 1.00 57.72 299 PRO A O 1
ATOM 2329 N N . GLY A 1 300 ? 29.937 -2.633 -29.870 1.00 64.38 300 GLY A N 1
ATOM 2330 C CA . GLY A 1 300 ? 29.876 -1.293 -30.465 1.00 64.38 300 GLY A CA 1
ATOM 2331 C C . GLY A 1 300 ? 28.543 -0.556 -30.303 1.00 64.38 300 GLY A C 1
ATOM 2332 O O . GLY A 1 300 ? 28.476 0.603 -30.696 1.00 64.38 300 GLY A O 1
ATOM 2333 N N . SER A 1 301 ? 27.514 -1.160 -29.694 1.00 71.19 301 SER A N 1
ATOM 2334 C CA . SER A 1 301 ? 26.244 -0.468 -29.437 1.00 71.19 301 SER A CA 1
ATOM 2335 C C . SER A 1 301 ? 26.424 0.631 -28.384 1.00 71.19 301 SER A C 1
ATOM 2337 O O . SER A 1 301 ? 26.790 0.346 -27.236 1.00 71.19 301 SER A O 1
ATOM 2339 N N . SER A 1 302 ? 26.146 1.878 -28.757 1.00 82.25 302 SER A N 1
ATOM 2340 C CA . SER A 1 302 ? 26.020 2.994 -27.819 1.00 82.25 302 SER A CA 1
ATOM 2341 C C . SER A 1 302 ? 24.562 3.407 -27.690 1.00 82.25 302 SER A C 1
ATOM 2343 O O . SER A 1 302 ? 23.852 3.531 -28.684 1.00 82.25 302 SER A O 1
ATOM 2345 N N . ILE A 1 303 ? 24.104 3.607 -26.457 1.00 86.62 303 ILE A N 1
ATOM 2346 C CA . ILE A 1 303 ? 22.713 3.967 -26.175 1.00 86.62 303 ILE A CA 1
ATOM 2347 C C . ILE A 1 303 ? 22.703 5.361 -25.569 1.00 86.62 303 ILE A C 1
ATOM 2349 O O . ILE A 1 303 ? 23.291 5.593 -24.511 1.00 86.62 303 ILE A O 1
ATOM 2353 N N . TYR A 1 304 ? 22.027 6.289 -26.233 1.00 88.81 304 TYR A N 1
ATOM 2354 C CA . TYR A 1 304 ? 21.690 7.573 -25.647 1.00 88.81 304 TYR A CA 1
ATOM 2355 C C . TYR A 1 304 ? 20.513 7.392 -24.691 1.00 88.81 304 TYR A C 1
ATOM 2357 O O . TYR A 1 304 ? 19.506 6.769 -25.039 1.00 88.81 304 TYR A O 1
ATOM 2365 N N . ILE A 1 305 ? 20.643 7.941 -23.489 1.00 90.25 305 ILE A N 1
ATOM 2366 C CA . ILE A 1 305 ? 19.602 7.933 -22.472 1.00 90.25 305 ILE A CA 1
ATOM 2367 C C . ILE A 1 305 ? 19.355 9.340 -21.939 1.00 90.25 305 ILE A C 1
ATOM 2369 O O . ILE A 1 305 ? 20.276 10.120 -21.698 1.00 90.25 305 ILE A O 1
ATOM 2373 N N . GLU A 1 306 ? 18.088 9.614 -21.683 1.00 90.69 306 GLU A N 1
ATOM 2374 C CA . GLU A 1 306 ? 17.613 10.725 -20.877 1.00 90.69 306 GLU A CA 1
ATOM 2375 C C . GLU A 1 306 ? 17.018 10.126 -19.600 1.00 90.69 306 GLU A C 1
ATOM 2377 O O . GLU A 1 306 ? 16.144 9.253 -19.664 1.00 90.69 306 GLU A O 1
ATOM 2382 N N . TYR A 1 307 ? 17.520 10.524 -18.433 1.00 90.88 307 TYR A N 1
ATOM 2383 C CA . TYR A 1 307 ? 17.179 9.884 -17.165 1.00 90.88 307 TYR A CA 1
ATOM 2384 C C . TYR A 1 307 ? 17.216 10.857 -15.982 1.00 90.88 307 TYR A C 1
ATOM 2386 O O . TYR A 1 307 ? 17.854 11.907 -16.023 1.00 90.88 307 TYR A O 1
ATOM 2394 N N . TYR A 1 308 ? 16.543 10.485 -14.899 1.00 89.31 308 TYR A N 1
ATOM 2395 C CA . TYR A 1 308 ? 16.586 11.202 -13.629 1.00 89.31 308 TYR A CA 1
ATOM 2396 C C . TYR A 1 308 ? 17.777 10.749 -12.781 1.00 89.31 308 TYR A C 1
ATOM 2398 O O . TYR A 1 308 ? 17.943 9.558 -12.509 1.00 89.31 308 TYR A O 1
ATOM 2406 N N . GLU A 1 309 ? 18.621 11.685 -12.349 1.00 87.88 309 GLU A N 1
ATOM 2407 C CA . GLU A 1 309 ? 19.895 11.367 -11.702 1.00 87.88 309 GLU A CA 1
ATOM 2408 C C . GLU A 1 309 ? 19.738 10.760 -10.306 1.00 87.88 309 GLU A C 1
ATOM 2410 O O . GLU A 1 309 ? 20.513 9.868 -9.951 1.00 87.88 309 GLU A O 1
ATOM 2415 N N . HIS A 1 310 ? 18.787 11.233 -9.505 1.00 86.81 310 HIS A N 1
ATOM 2416 C CA . HIS A 1 310 ? 18.665 10.852 -8.099 1.00 86.81 310 HIS A CA 1
ATOM 2417 C C . HIS A 1 310 ? 17.811 9.592 -7.915 1.00 86.81 310 HIS A C 1
ATOM 2419 O O . HIS A 1 310 ? 18.190 8.705 -7.153 1.00 86.81 310 HIS A O 1
ATOM 2425 N N . THR A 1 311 ? 16.698 9.475 -8.638 1.00 84.56 311 THR A N 1
ATOM 2426 C CA . THR A 1 311 ? 15.816 8.294 -8.675 1.00 84.56 311 THR A CA 1
ATOM 2427 C C . THR A 1 311 ? 16.321 7.214 -9.622 1.00 84.56 311 THR A C 1
ATOM 2429 O O . THR A 1 311 ? 15.864 6.078 -9.533 1.00 84.56 311 THR A O 1
ATOM 2432 N N . LYS A 1 312 ? 17.285 7.537 -10.498 1.00 89.25 312 LYS A N 1
ATOM 2433 C CA . LYS A 1 312 ? 17.868 6.618 -11.487 1.00 89.25 312 LYS A CA 1
ATOM 2434 C C . LYS A 1 312 ? 16.809 6.001 -12.400 1.00 89.25 312 LYS A C 1
ATOM 2436 O O . LYS A 1 312 ? 16.864 4.810 -12.679 1.00 89.25 312 LYS A O 1
ATOM 2441 N N . LYS A 1 313 ? 15.856 6.802 -12.883 1.00 86.00 313 LYS A N 1
ATOM 2442 C CA . LYS A 1 313 ? 14.772 6.342 -13.768 1.00 86.00 313 LYS A CA 1
ATOM 2443 C C . LYS A 1 313 ? 14.927 6.815 -15.199 1.00 86.00 313 LYS A C 1
ATOM 2445 O O . LYS A 1 313 ? 15.232 7.983 -15.428 1.00 86.00 313 LYS A O 1
ATOM 2450 N N . LEU A 1 314 ? 14.676 5.916 -16.148 1.00 87.81 314 LEU A N 1
ATOM 2451 C CA . LEU A 1 314 ? 14.752 6.213 -17.576 1.00 87.81 314 LEU A CA 1
ATOM 2452 C C . LEU A 1 314 ? 13.525 7.010 -18.033 1.00 87.81 314 LEU A C 1
ATOM 2454 O O . LEU A 1 314 ? 12.393 6.644 -17.720 1.00 87.81 314 LEU A O 1
ATOM 2458 N N . ILE A 1 315 ? 13.748 8.059 -18.821 1.00 86.56 315 ILE A N 1
ATOM 2459 C CA . ILE A 1 315 ? 12.701 8.895 -19.424 1.00 86.56 315 ILE A CA 1
ATOM 2460 C C . ILE A 1 315 ? 12.585 8.593 -20.913 1.00 86.56 315 ILE A C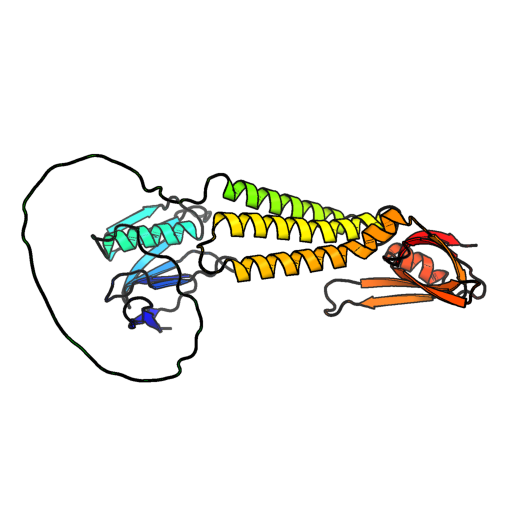 1
ATOM 2462 O O . ILE A 1 315 ? 11.492 8.328 -21.411 1.00 86.56 315 ILE A O 1
ATOM 2466 N N . ARG A 1 316 ? 13.712 8.626 -21.622 1.00 86.31 316 ARG A N 1
ATOM 2467 C CA . ARG A 1 316 ? 13.794 8.342 -23.053 1.00 86.31 316 ARG A CA 1
ATOM 2468 C C . ARG A 1 316 ? 15.115 7.661 -23.359 1.00 86.31 316 ARG A C 1
ATOM 2470 O O . ARG A 1 316 ? 16.107 7.855 -22.663 1.00 86.31 316 ARG A O 1
ATOM 2477 N N . SER A 1 317 ? 15.122 6.872 -24.419 1.00 85.69 317 SER A N 1
ATOM 2478 C CA . SER A 1 317 ? 16.329 6.277 -24.959 1.00 85.69 317 SER A CA 1
ATOM 2479 C C . SER A 1 317 ? 16.297 6.263 -26.483 1.00 85.69 317 SER A C 1
ATOM 2481 O O . SER A 1 317 ? 15.226 6.270 -27.093 1.00 85.69 317 SER A O 1
ATOM 2483 N N . SER A 1 318 ? 17.476 6.268 -27.092 1.00 83.44 318 SER A N 1
ATOM 2484 C CA . SER A 1 318 ? 17.657 6.062 -28.528 1.00 83.44 318 SER A CA 1
ATOM 2485 C C . SER A 1 318 ? 18.999 5.389 -28.788 1.00 83.44 318 SER A C 1
ATOM 2487 O O . SER A 1 318 ? 19.996 5.714 -28.142 1.00 83.44 318 SER A O 1
ATOM 2489 N N . MET A 1 319 ? 19.037 4.463 -29.741 1.00 79.69 319 MET A N 1
ATOM 2490 C CA . MET A 1 319 ? 20.298 3.875 -30.194 1.00 79.69 319 MET A CA 1
ATOM 2491 C C . MET A 1 319 ? 21.030 4.845 -31.115 1.00 79.69 319 MET A C 1
ATOM 2493 O O . MET A 1 319 ? 20.391 5.572 -31.881 1.00 79.69 319 MET A O 1
ATOM 2497 N N . LEU A 1 320 ? 22.355 4.865 -30.987 1.00 72.00 320 LEU A N 1
ATOM 2498 C CA . LEU A 1 320 ? 23.276 5.666 -31.790 1.00 72.00 320 LEU A CA 1
ATOM 2499 C C . LEU A 1 320 ? 24.071 4.772 -32.739 1.00 72.00 320 LEU A C 1
ATOM 2501 O O . LEU A 1 320 ? 24.518 3.698 -32.272 1.00 72.00 320 LEU A O 1
#

Sequence (320 aa):
MTMTRKCRFCGTEYQYENFPNVITFCPKCRKQDLLMCEYGYGPVAPCRIYLGKELIGLVTYDDKDHTRYRFDSMKYNIHRVLKSTYMDALEEAAGIAAGHICPEYDGKERNSGAGTGNDRDIEATAPGRSRAGEHKTARAAKTGQRNSEKYPRYGETKAGAFFLALVCLAILIRVITPPSGSAALANDIAGVMIMVFMWLYLLVRIRHNGKPKAKAVKIAVMTIFAAVILWLSAMPVCDMISGPKEAVLYQTRTERTQGHTGLFSRHYYLCGRTASGETIRVEISADDYSGFEDDAGSPGSSIYIEYYEHTKKLIRSSML

Secondary structure (DSSP, 8-state):
-EEEEE-TTT--EEEEE--SSEEEE-TTT--EEEEE--BTTB---SEEEEETTEEEEEEEESSTTS-SEEEEETTTTEEEE-SS-THHHHHHHHHHHHHHH-TT--S-------------------------------------------PPPTTHHHHHHHHHHHHHHHHHHHHHS-SSSTTHHHHHHHHHHHHHHHHHHHHHHHHHH--GGGHHHHHHHHHHHHHHHHHHHHHHHHHHHH--EEEEEEEEEEEEEE-TTSSS-EEEEEEEE-TTS-EEEEEE-HHHHHHHHHHTTSTT--EEEEEETTTTEEEEEEE-

pLDDT: mean 75.05, std 21.73, range [24.66, 96.12]

Mean predicted aligned error: 19.97 Å

Radius of gyration: 31.73 Å; Cα contacts (8 Å, |Δi|>4): 466; chains: 1; bounding box: 73×51×93 Å

Solvent-accessible surface area (backbone atoms only — not comparable to full-atom values): 18890 Å² total; per-residue (Å²): 102,80,41,80,45,66,31,86,86,78,64,52,72,41,40,35,73,66,57,76,21,31,34,35,23,33,71,85,80,52,44,78,63,46,78,44,62,46,70,92,81,53,74,61,56,65,24,43,28,24,47,26,72,42,80,47,32,39,34,37,62,72,44,96,82,63,75,41,34,22,35,40,17,82,81,75,72,40,80,43,76,48,92,40,57,70,71,55,27,57,52,52,45,48,52,56,51,39,49,71,71,33,84,82,66,71,96,77,85,87,80,90,88,87,78,89,78,86,89,78,90,78,91,82,86,86,87,83,82,88,78,87,87,85,90,87,82,85,90,81,92,75,91,79,81,89,82,79,83,81,64,82,52,87,62,57,63,52,52,52,53,50,41,50,51,53,37,52,53,27,50,51,48,40,72,70,35,51,59,28,32,92,50,22,62,56,27,56,51,26,55,49,48,36,55,49,44,53,50,52,48,50,52,53,52,50,68,76,69,58,71,83,91,52,57,66,62,54,50,51,54,52,51,52,52,51,52,52,50,52,59,67,40,45,36,62,51,49,26,68,71,70,40,74,42,79,49,53,26,34,79,31,40,74,47,78,49,70,43,101,74,83,78,81,51,79,48,31,32,48,33,22,28,34,93,87,67,49,77,49,67,28,38,36,25,74,70,55,43,60,63,41,61,81,50,40,67,49,93,82,47,33,38,38,36,32,25,28,78,66,69,24,29,32,40,49,74,48,80,102

Foldseek 3Di:
DKDWDQAPPPRDIFIADDDQFEWEAELPPRDTRDTHHPPPNDANPFYFYYHRHHTQKTKHAPDPVSFWIWIDGPPQRDTDIAPDDDPVSVVSNVVVVSCVSDVPCPPPDDDDDDDDDDDDDDDDDDDDDDDDDDDDDDDDDDDDDDDDPPDPPPVLVVLVVVLVVLLVVLVVQLVPAFCAAPCVLSNLVSVLSNLVSVLVNLVVVCVVDDDPPPPPVSVVVSVVSVVVSCVSVVLSVVCVVVDKDKFKFDLKDKDWDDPPPNPDDIWIWIWGAGPVRDIAIATDGPVVSVVCVVPRRPHPKMKMFIARDRNRHTHDIDID

Nearest PDB structures (foldseek):
  6x89-assembly1_4L  TM=7.672E-01  e=5.062E-01  Vigna radiata
  6qbx-assembly1_4L  TM=6.062E-01  e=1.602E+00  Ovis aries
  5abg-assembly1_A  TM=7.093E-01  e=5.689E+00  Bacteroides thetaiotaomicron
  2kr0-assembly1_A  TM=2.151E-01  e=7.163E+00  Homo sapiens

Organism: NCBI:txid2840826